Protein AF-A0A7C5SUM6-F1 (afdb_monomer)

pLDDT: mean 72.84, std 26.16, range [27.22, 98.12]

Solvent-accessible surface area (backbone atoms only — not comparable to full-atom values): 18229 Å² total; per-residue (Å²): 129,84,67,51,74,47,36,33,10,77,42,51,63,53,74,68,57,47,54,52,48,53,55,53,52,73,66,43,87,71,47,46,74,44,82,38,91,53,57,88,76,24,54,31,36,40,33,32,66,79,28,87,74,28,67,63,55,48,54,51,45,54,73,76,43,71,86,42,36,34,41,39,33,26,75,63,92,76,87,81,90,52,94,51,52,45,81,45,60,50,66,78,52,67,70,59,53,50,55,49,51,55,52,49,50,53,51,62,72,66,48,76,80,73,89,71,76,89,76,73,89,74,80,87,82,90,82,85,86,91,84,86,84,91,83,91,85,89,87,80,89,87,82,90,79,90,82,89,86,86,80,89,86,87,85,79,89,83,86,83,89,79,91,84,87,80,91,85,87,81,88,83,86,86,81,94,77,84,94,82,78,56,73,75,48,64,77,61,65,87,63,76,88,57,56,98,77,60,70,76,84,74,53,89,85,39,73,71,51,52,71,68,62,78,87,54,58,81,82,38,72,59,36,57,50,52,50,41,49,50,50,7,55,76,68,75,40,75,33,79,44,79,54,96,95,25,49,37,38,29,30,55,90,78,74,44,73,49,60,79,58,51,69,84,67,46,53,75,63,66,73,73,75,132

Secondary structure (DSSP, 8-state):
-PPEEEEEEEES--HHHHHHHHHHHHH-SSEEEEE-S-TTT-SEEEEETTSTTHHHHHHHHHHH-TTSEEEEEESS-----STTEEEEESS--HHHHHHHHHHHHHHHHHS---------------------------------------------------------------------S-HHHHTSSS-TT--TT-SPPP-TT-HHHHHH----GGGSHHHHHHHHHHHHHHHTSPEEEEETTEEEEEETTTTEEEES--HHHHHHHTT---

Structure (mmCIF, N/CA/C/O backbone):
data_AF-A0A7C5SUM6-F1
#
_entry.id   AF-A0A7C5SUM6-F1
#
loop_
_atom_site.group_PDB
_atom_site.id
_atom_site.type_symbol
_atom_site.label_atom_id
_atom_site.label_alt_id
_atom_site.label_comp_id
_atom_site.label_asym_id
_atom_site.label_entity_id
_atom_site.label_seq_id
_atom_site.pdbx_PDB_ins_code
_atom_site.Cartn_x
_atom_site.Cartn_y
_atom_site.Cartn_z
_atom_site.occupancy
_atom_site.B_iso_or_equiv
_atom_site.auth_seq_id
_atom_site.auth_comp_id
_atom_site.auth_asym_id
_atom_site.auth_atom_id
_atom_site.pdbx_PDB_model_num
ATOM 1 N N . MET A 1 1 ? -3.768 -22.207 -20.344 1.00 57.19 1 MET A N 1
ATOM 2 C CA . MET A 1 1 ? -2.896 -21.034 -20.553 1.00 57.19 1 MET A CA 1
ATOM 3 C C . MET A 1 1 ? -2.112 -20.848 -19.270 1.00 57.19 1 MET A C 1
ATOM 5 O O . MET A 1 1 ? -2.744 -20.827 -18.220 1.00 57.19 1 MET A O 1
ATOM 9 N N . SER A 1 2 ? -0.781 -20.851 -19.329 1.00 69.75 2 SER A N 1
ATOM 10 C CA . SER A 1 2 ? 0.062 -20.534 -18.170 1.00 69.75 2 SER A CA 1
ATOM 11 C C . SER A 1 2 ? -0.251 -19.108 -17.727 1.00 69.75 2 SER A C 1
ATOM 13 O O . SER A 1 2 ? -0.311 -18.217 -18.573 1.00 69.75 2 SER A O 1
ATOM 15 N N . LYS A 1 3 ? -0.515 -18.904 -16.435 1.00 80.62 3 LYS A N 1
ATOM 16 C CA . LYS A 1 3 ? -0.635 -17.550 -15.893 1.00 80.62 3 LYS A CA 1
ATOM 17 C C . LYS A 1 3 ? 0.742 -16.896 -15.938 1.00 80.62 3 LYS A C 1
ATOM 19 O O . LYS A 1 3 ? 1.741 -17.566 -15.686 1.00 80.62 3 LYS A O 1
ATOM 24 N N . GLU A 1 4 ? 0.787 -15.624 -16.309 1.00 87.00 4 GLU A N 1
ATOM 25 C CA . GLU A 1 4 ? 2.014 -14.838 -16.201 1.00 87.00 4 GLU A CA 1
ATOM 26 C C . GLU A 1 4 ? 2.319 -14.637 -14.714 1.00 87.00 4 GLU A C 1
ATOM 28 O O . GLU A 1 4 ? 1.418 -14.286 -13.953 1.00 87.00 4 GLU A O 1
ATOM 33 N N . HIS A 1 5 ? 3.561 -14.896 -14.311 1.00 93.06 5 HIS A N 1
ATOM 34 C CA . HIS A 1 5 ? 4.034 -14.717 -12.942 1.00 93.06 5 HIS A CA 1
ATOM 35 C C . HIS A 1 5 ? 4.993 -13.530 -12.890 1.00 93.06 5 HIS A C 1
ATOM 37 O O . HIS A 1 5 ? 5.906 -13.451 -13.718 1.00 93.06 5 HIS A O 1
ATOM 43 N N . ILE A 1 6 ? 4.802 -12.627 -11.930 1.00 95.62 6 ILE A N 1
ATOM 44 C CA . ILE A 1 6 ? 5.659 -11.457 -11.734 1.00 95.62 6 ILE A CA 1
ATOM 45 C C . ILE A 1 6 ? 5.981 -11.248 -10.253 1.00 95.62 6 ILE A C 1
ATOM 47 O O . ILE A 1 6 ? 5.086 -11.216 -9.406 1.00 95.62 6 ILE A O 1
ATOM 51 N N . THR A 1 7 ? 7.264 -11.055 -9.942 1.00 97.31 7 THR A N 1
ATOM 52 C CA . THR A 1 7 ? 7.705 -10.670 -8.594 1.00 97.31 7 THR A CA 1
ATOM 53 C C . THR A 1 7 ? 7.737 -9.150 -8.448 1.00 97.31 7 THR A C 1
ATOM 55 O O . THR A 1 7 ? 8.306 -8.435 -9.285 1.00 97.31 7 THR A O 1
ATOM 58 N N . VAL A 1 8 ? 7.130 -8.637 -7.377 1.00 97.88 8 VAL A N 1
ATOM 59 C CA . VAL A 1 8 ? 6.993 -7.200 -7.111 1.00 97.88 8 VAL A CA 1
ATOM 60 C C . VAL A 1 8 ? 7.553 -6.858 -5.736 1.00 97.88 8 VAL A C 1
ATOM 62 O O . VAL A 1 8 ? 7.154 -7.443 -4.735 1.00 97.88 8 VAL A O 1
ATOM 65 N N . ALA A 1 9 ? 8.433 -5.863 -5.672 1.00 97.81 9 ALA A N 1
ATOM 66 C CA . ALA A 1 9 ? 8.822 -5.228 -4.414 1.00 97.81 9 ALA A CA 1
ATOM 67 C C . ALA A 1 9 ? 8.164 -3.857 -4.301 1.00 97.81 9 ALA A C 1
ATOM 69 O O . ALA A 1 9 ? 8.080 -3.125 -5.289 1.00 97.81 9 ALA A O 1
ATOM 70 N N . ILE A 1 10 ? 7.725 -3.495 -3.096 1.00 97.06 10 ILE A N 1
ATOM 71 C CA . ILE A 1 10 ? 7.119 -2.189 -2.830 1.00 97.06 10 ILE A CA 1
ATOM 72 C C . ILE A 1 10 ? 8.055 -1.369 -1.949 1.00 97.06 10 ILE A C 1
ATOM 74 O O . ILE A 1 10 ? 8.462 -1.806 -0.875 1.00 97.06 10 ILE A O 1
ATOM 78 N N . LEU A 1 11 ? 8.404 -0.177 -2.417 1.00 96.62 11 LEU A N 1
ATOM 79 C CA . LEU A 1 11 ? 9.395 0.702 -1.813 1.00 96.62 11 LEU A CA 1
ATOM 80 C C . LEU A 1 11 ? 8.756 2.038 -1.436 1.00 96.62 11 LEU A C 1
ATOM 82 O O . LEU A 1 11 ? 7.973 2.607 -2.198 1.00 96.62 11 LEU A O 1
ATOM 86 N N . GLY A 1 12 ? 9.115 2.553 -0.260 1.00 94.12 12 GLY A N 1
ATOM 87 C CA . GLY A 1 12 ? 8.627 3.846 0.227 1.00 94.12 12 GLY A CA 1
ATOM 88 C C . GLY A 1 12 ? 7.174 3.845 0.707 1.00 94.12 12 GLY A C 1
ATOM 89 O O . GLY A 1 12 ? 6.647 4.898 1.029 1.00 94.12 12 GLY A O 1
ATOM 90 N N . VAL A 1 13 ? 6.502 2.706 0.804 1.00 91.94 13 VAL A N 1
ATOM 91 C CA . VAL A 1 13 ? 5.122 2.666 1.311 1.00 91.94 13 VAL A CA 1
ATOM 92 C C . VAL A 1 13 ? 5.093 2.332 2.799 1.00 91.94 13 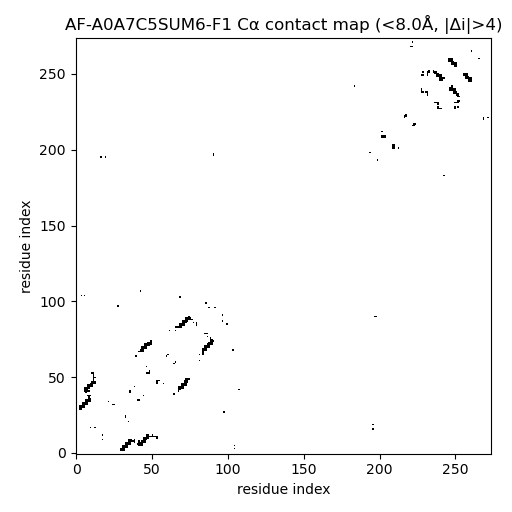VAL A C 1
ATOM 94 O O . VAL A 1 13 ? 5.936 1.584 3.293 1.00 91.94 13 VAL A O 1
ATOM 97 N N . ASP A 1 14 ? 4.108 2.862 3.518 1.00 88.19 14 ASP A N 1
ATOM 98 C CA . ASP A 1 14 ? 3.784 2.393 4.864 1.00 88.19 14 ASP A CA 1
ATOM 99 C C . ASP A 1 14 ? 3.041 1.038 4.827 1.00 88.19 14 ASP A C 1
ATOM 101 O O . ASP A 1 14 ? 2.530 0.620 3.786 1.00 88.19 14 ASP A O 1
ATOM 105 N N . GLU A 1 15 ? 2.941 0.357 5.972 1.00 84.88 15 GLU A N 1
ATOM 106 C CA . GLU A 1 15 ? 2.292 -0.962 6.098 1.00 84.88 15 GLU A CA 1
ATOM 107 C C . GLU A 1 15 ? 0.817 -0.981 5.671 1.00 84.88 15 GLU A C 1
ATOM 109 O O . GLU A 1 15 ? 0.323 -1.967 5.113 1.00 84.88 15 GLU A O 1
ATOM 114 N N . ARG A 1 16 ? 0.087 0.118 5.897 1.00 85.56 16 ARG A N 1
ATOM 115 C CA . ARG A 1 16 ? -1.318 0.225 5.489 1.00 85.56 16 ARG A CA 1
ATOM 116 C C . ARG A 1 16 ? -1.412 0.311 3.969 1.00 85.56 16 ARG A C 1
ATOM 118 O O . ARG A 1 16 ? -2.243 -0.375 3.375 1.00 85.56 16 ARG A O 1
ATOM 125 N N . SER A 1 17 ? -0.569 1.127 3.349 1.00 87.75 17 SER A N 1
ATOM 126 C CA . SER A 1 17 ? -0.468 1.252 1.895 1.00 87.75 17 SER A CA 1
ATOM 127 C C . SER A 1 17 ? -0.003 -0.062 1.258 1.00 87.75 17 SER A C 1
ATOM 129 O O . SER A 1 17 ? -0.617 -0.504 0.287 1.00 87.75 17 SER A O 1
ATOM 131 N N . LYS A 1 18 ? 0.996 -0.742 1.847 1.00 90.56 18 LYS A N 1
ATOM 132 C CA . LYS A 1 18 ? 1.442 -2.089 1.445 1.00 90.56 18 LYS A CA 1
ATOM 133 C C . LYS A 1 18 ? 0.263 -3.057 1.418 1.00 90.56 18 LYS A C 1
ATOM 135 O O . LYS A 1 18 ? -0.052 -3.562 0.347 1.00 90.56 18 LYS A O 1
ATOM 140 N N . SER A 1 19 ? -0.453 -3.200 2.539 1.00 87.44 19 SER A N 1
ATOM 141 C CA . SER A 1 19 ? -1.645 -4.061 2.672 1.00 87.44 19 SER A CA 1
ATOM 142 C C . SER A 1 19 ? -2.699 -3.790 1.592 1.00 87.44 19 SER A C 1
ATOM 144 O O . SER A 1 19 ? -3.303 -4.710 1.038 1.00 87.44 19 SER A O 1
ATOM 146 N N . ALA A 1 20 ? -2.930 -2.514 1.273 1.00 88.31 20 ALA A N 1
ATOM 147 C CA . ALA A 1 20 ? -3.888 -2.118 0.250 1.00 88.31 20 ALA A CA 1
ATOM 148 C C . ALA A 1 20 ? -3.436 -2.553 -1.160 1.00 88.31 20 ALA A C 1
ATOM 150 O O . ALA A 1 20 ? -4.253 -3.068 -1.929 1.00 88.31 20 ALA A O 1
ATOM 151 N N . TYR A 1 21 ? -2.138 -2.445 -1.470 1.00 93.19 21 TYR A N 1
ATOM 152 C CA . TYR A 1 21 ? -1.578 -2.983 -2.712 1.00 93.19 21 TYR A CA 1
ATOM 153 C C . TYR A 1 21 ? -1.636 -4.510 -2.772 1.00 93.19 21 TYR A C 1
ATOM 155 O O . TYR A 1 21 ? -1.948 -5.046 -3.833 1.00 93.19 21 TYR A O 1
ATOM 163 N N . GLU A 1 22 ? -1.419 -5.229 -1.667 1.00 91.12 22 GLU A N 1
ATOM 164 C CA . GLU A 1 22 ? -1.551 -6.697 -1.667 1.00 91.12 22 GLU A CA 1
ATOM 165 C C . GLU A 1 22 ? -2.980 -7.118 -2.021 1.00 91.12 22 GLU A C 1
ATOM 167 O O . GLU A 1 22 ? -3.193 -7.987 -2.867 1.00 91.12 22 GLU A O 1
ATOM 172 N N . LEU A 1 23 ? -3.984 -6.463 -1.426 1.00 88.25 23 LEU A N 1
ATOM 173 C CA . LEU A 1 23 ? -5.391 -6.686 -1.770 1.00 88.25 23 LEU A CA 1
ATOM 174 C C . LEU A 1 23 ? -5.673 -6.365 -3.240 1.00 88.25 23 LEU A C 1
ATOM 176 O O . LEU A 1 23 ? -6.398 -7.108 -3.906 1.00 88.25 23 LEU A O 1
ATOM 180 N N . PHE A 1 24 ? -5.091 -5.280 -3.753 1.00 91.06 24 PHE A N 1
ATOM 181 C CA . PHE A 1 24 ? -5.219 -4.893 -5.151 1.00 91.06 24 PHE A CA 1
ATOM 182 C C . PHE A 1 24 ? -4.646 -5.962 -6.091 1.00 91.06 24 PHE A C 1
ATOM 184 O O . PHE A 1 24 ? -5.365 -6.425 -6.979 1.00 91.06 24 PHE A O 1
ATOM 191 N N . PHE A 1 25 ? -3.402 -6.3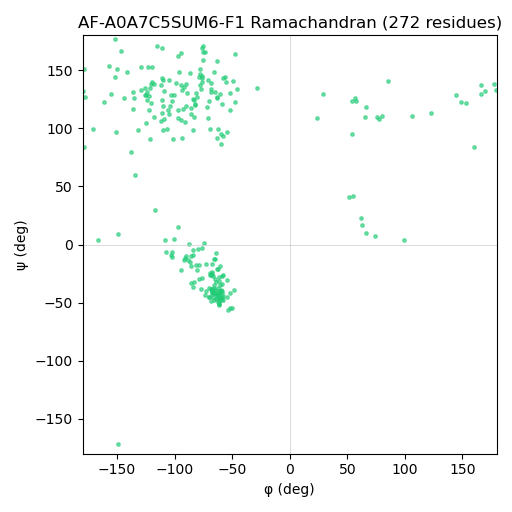99 -5.878 1.00 91.88 25 PHE A N 1
ATOM 192 C CA . PHE A 1 25 ? -2.751 -7.418 -6.706 1.00 91.88 25 PHE A CA 1
ATOM 193 C C . PHE A 1 25 ? -3.502 -8.751 -6.658 1.00 91.88 25 PHE A C 1
ATOM 195 O O . PHE A 1 25 ? -3.789 -9.327 -7.705 1.00 91.88 25 PHE A O 1
ATOM 202 N N . ASN A 1 26 ? -3.951 -9.174 -5.473 1.00 88.31 26 ASN A N 1
ATOM 203 C CA . ASN A 1 26 ? -4.775 -10.375 -5.301 1.00 88.31 26 ASN A CA 1
ATOM 204 C C . ASN A 1 26 ? -6.133 -10.297 -6.025 1.00 88.31 26 ASN A C 1
ATOM 206 O O . ASN A 1 26 ? -6.759 -11.323 -6.300 1.00 88.31 26 ASN A O 1
ATOM 210 N N . SER A 1 27 ? -6.616 -9.091 -6.341 1.00 88.94 27 SER A N 1
ATOM 211 C CA . SER A 1 27 ? -7.868 -8.901 -7.081 1.00 88.94 27 SER A CA 1
ATOM 212 C C . SER A 1 27 ? -7.728 -9.117 -8.596 1.00 88.94 27 SER A C 1
ATOM 214 O O . SER A 1 27 ? -8.740 -9.311 -9.281 1.00 88.94 27 SER A O 1
ATOM 216 N N . ILE A 1 28 ? -6.504 -9.093 -9.135 1.00 88.44 28 ILE A N 1
ATOM 217 C CA . ILE A 1 28 ? -6.221 -9.258 -10.565 1.00 88.44 28 ILE A CA 1
ATOM 218 C C . ILE A 1 28 ? -6.119 -10.756 -10.878 1.00 88.44 28 ILE A C 1
ATOM 220 O O . ILE A 1 28 ? -5.210 -11.447 -10.443 1.00 88.44 28 ILE A O 1
ATOM 224 N N . LYS A 1 29 ? -7.069 -11.295 -11.651 1.00 86.88 29 LYS A N 1
ATOM 225 C CA . LYS A 1 29 ? -7.204 -12.758 -11.827 1.00 86.88 29 LYS A CA 1
ATOM 226 C C . LYS A 1 29 ? -6.244 -13.400 -12.836 1.00 86.88 29 LYS A C 1
ATOM 228 O O . LYS A 1 29 ? -6.084 -14.624 -12.813 1.00 86.88 29 LYS A O 1
ATOM 233 N N . HIS A 1 30 ? -5.702 -12.618 -13.767 1.00 87.75 30 HIS A N 1
ATOM 234 C CA . HIS A 1 30 ? -4.997 -13.130 -14.949 1.00 87.75 30 HIS A CA 1
ATOM 235 C C . HIS A 1 30 ? -3.465 -13.052 -14.846 1.00 87.75 30 HIS A C 1
ATOM 237 O O . HIS A 1 30 ? -2.790 -13.687 -15.651 1.00 87.75 30 HIS A O 1
ATOM 243 N N . ILE A 1 31 ? -2.941 -12.345 -13.842 1.00 90.75 31 ILE A N 1
ATOM 244 C CA . ILE A 1 31 ? -1.514 -12.258 -13.520 1.00 90.75 31 ILE A CA 1
ATOM 245 C C . ILE A 1 31 ? -1.343 -12.761 -12.087 1.00 90.75 31 ILE A C 1
ATOM 247 O O . ILE A 1 31 ? -2.139 -12.426 -11.210 1.00 90.75 31 ILE A O 1
ATOM 251 N N . GLU A 1 32 ? -0.345 -13.603 -11.867 1.00 93.88 32 GLU A N 1
ATOM 252 C CA . GLU A 1 32 ? 0.058 -14.065 -10.547 1.00 93.88 32 GLU A CA 1
ATOM 253 C C . GLU A 1 32 ? 1.166 -13.150 -10.028 1.00 93.88 32 GLU A C 1
ATOM 255 O O . GLU A 1 32 ? 2.229 -13.037 -10.637 1.00 93.88 32 GLU A O 1
ATOM 260 N N . TYR A 1 33 ? 0.880 -12.451 -8.932 1.00 94.88 33 TYR A N 1
ATOM 261 C CA . TYR A 1 33 ? 1.816 -11.533 -8.298 1.00 94.88 33 TYR A CA 1
ATOM 262 C C . TYR A 1 33 ? 2.399 -12.181 -7.050 1.00 94.88 33 TYR A C 1
ATOM 264 O O . TYR A 1 33 ? 1.652 -12.613 -6.171 1.00 94.88 33 TYR A O 1
ATOM 272 N N . GLU A 1 34 ? 3.721 -12.173 -6.942 1.00 95.75 34 GLU A N 1
ATOM 273 C CA . GLU A 1 34 ? 4.436 -12.518 -5.718 1.00 95.75 34 GLU A CA 1
ATOM 274 C C . GLU A 1 34 ? 5.066 -11.251 -5.140 1.00 95.75 34 GLU A C 1
ATOM 276 O O . GLU A 1 34 ? 5.881 -10.594 -5.791 1.00 95.75 34 GLU A O 1
ATOM 281 N N . LEU A 1 35 ? 4.677 -10.887 -3.918 1.00 95.50 35 LEU A N 1
ATOM 282 C CA . LEU A 1 35 ? 5.304 -9.776 -3.211 1.00 95.50 35 LEU A CA 1
ATOM 283 C C . LEU A 1 35 ? 6.577 -10.253 -2.524 1.00 95.50 35 LEU A C 1
ATOM 285 O O . LEU A 1 35 ? 6.539 -11.174 -1.713 1.00 95.50 35 LEU A O 1
ATOM 289 N N . VAL A 1 36 ? 7.690 -9.595 -2.831 1.00 97.19 36 VAL A N 1
ATOM 290 C CA . VAL A 1 36 ? 9.000 -9.886 -2.244 1.00 97.19 36 VAL A CA 1
ATOM 291 C C . VAL A 1 36 ? 9.511 -8.671 -1.478 1.00 97.19 36 VAL A C 1
ATOM 293 O O . VAL A 1 36 ? 9.401 -7.535 -1.940 1.00 97.19 36 VAL A O 1
ATOM 296 N N . ASP A 1 37 ? 10.090 -8.902 -0.300 1.00 93.88 37 ASP A N 1
ATOM 297 C CA . ASP A 1 37 ? 10.639 -7.815 0.521 1.00 93.88 37 ASP A CA 1
ATOM 298 C C . ASP A 1 37 ? 11.991 -7.309 -0.018 1.00 93.88 37 ASP A C 1
ATOM 300 O O . ASP A 1 37 ? 12.339 -6.138 0.142 1.00 93.88 37 ASP A O 1
ATOM 304 N N . ASP A 1 38 ? 12.760 -8.176 -0.687 1.00 95.44 38 ASP A N 1
ATOM 305 C CA . ASP A 1 38 ? 14.040 -7.815 -1.296 1.00 95.44 38 ASP A CA 1
ATOM 306 C C . ASP A 1 38 ? 13.852 -7.368 -2.752 1.00 95.44 38 ASP A C 1
ATOM 308 O O . ASP A 1 38 ? 13.684 -8.183 -3.663 1.00 95.44 38 ASP A O 1
ATOM 312 N N . TYR A 1 39 ? 13.954 -6.059 -2.995 1.00 95.94 39 TYR A N 1
ATOM 313 C CA . TYR A 1 39 ? 13.821 -5.483 -4.338 1.00 95.94 39 TYR A CA 1
ATOM 314 C C . TYR A 1 39 ? 14.859 -6.002 -5.341 1.00 95.94 39 TYR A C 1
ATOM 316 O O . TYR A 1 39 ? 14.642 -5.921 -6.551 1.00 95.94 39 TYR A O 1
ATOM 324 N N . ARG A 1 40 ? 15.965 -6.595 -4.876 1.00 95.50 40 ARG A N 1
ATOM 325 C CA . ARG A 1 40 ? 16.964 -7.236 -5.743 1.00 95.50 40 ARG A CA 1
ATOM 326 C C . ARG A 1 40 ? 16.408 -8.479 -6.435 1.00 95.50 40 ARG A C 1
ATOM 328 O O . ARG A 1 40 ? 16.836 -8.786 -7.543 1.00 95.50 40 ARG A O 1
ATOM 335 N N . GLN A 1 41 ? 15.422 -9.142 -5.833 1.00 96.19 41 GLN A N 1
ATOM 336 C CA . GLN A 1 41 ? 14.760 -10.335 -6.374 1.00 96.19 41 GLN A CA 1
ATOM 337 C C . GLN A 1 41 ? 13.507 -9.997 -7.199 1.00 96.19 41 GLN A C 1
ATOM 339 O O . GLN A 1 41 ? 12.997 -10.838 -7.937 1.00 96.19 41 GLN A O 1
ATOM 344 N N . ALA A 1 42 ? 13.014 -8.760 -7.099 1.00 97.50 42 ALA A N 1
ATOM 345 C CA . ALA A 1 42 ? 11.832 -8.316 -7.822 1.00 97.50 42 ALA A CA 1
ATOM 346 C C . ALA A 1 42 ? 12.126 -8.047 -9.304 1.00 97.50 42 ALA A C 1
ATOM 348 O O . ALA A 1 42 ? 13.172 -7.491 -9.649 1.00 97.50 42 ALA A O 1
ATOM 349 N N . GLN A 1 43 ? 11.175 -8.374 -10.174 1.00 97.25 43 GLN A N 1
ATOM 350 C CA . GLN A 1 43 ? 11.182 -7.962 -11.581 1.00 97.25 43 GLN A CA 1
ATOM 351 C C . GLN A 1 43 ? 10.620 -6.544 -11.754 1.00 97.25 43 GLN A C 1
ATOM 353 O O . GLN A 1 43 ? 11.056 -5.805 -12.639 1.00 97.25 43 GLN A O 1
ATOM 358 N N . LEU A 1 44 ? 9.671 -6.168 -10.892 1.00 98.00 44 LEU A N 1
ATOM 359 C CA . LEU A 1 44 ? 9.048 -4.850 -10.842 1.00 98.00 44 LEU A CA 1
ATOM 360 C C . LEU A 1 44 ? 9.193 -4.237 -9.444 1.00 98.00 44 LEU A C 1
ATOM 362 O O . LEU A 1 44 ? 8.843 -4.851 -8.440 1.00 98.00 44 LEU A O 1
ATOM 366 N N . CYS A 1 45 ? 9.637 -2.988 -9.378 1.00 98.12 45 CYS A N 1
ATOM 367 C CA . CYS A 1 45 ? 9.626 -2.193 -8.155 1.00 98.12 45 CYS A CA 1
ATOM 368 C C . CYS A 1 45 ? 8.509 -1.145 -8.219 1.00 98.12 45 CYS A C 1
ATOM 370 O O . CYS A 1 45 ? 8.550 -0.242 -9.056 1.00 98.12 45 CYS A O 1
ATOM 372 N N . LEU A 1 46 ? 7.520 -1.246 -7.330 1.00 97.88 46 LEU A N 1
ATOM 373 C CA . LEU A 1 46 ? 6.515 -0.205 -7.113 1.00 97.88 46 LEU A CA 1
ATOM 374 C C . LEU A 1 46 ? 7.071 0.806 -6.105 1.00 97.88 46 LEU A C 1
ATOM 376 O O . LEU A 1 46 ? 7.351 0.449 -4.963 1.00 97.88 46 LEU A O 1
ATOM 380 N N . LEU A 1 47 ? 7.245 2.056 -6.522 1.00 97.25 47 LEU A N 1
ATOM 381 C CA . LEU A 1 47 ? 8.014 3.051 -5.779 1.00 97.25 47 LEU A CA 1
ATOM 382 C C . LEU A 1 47 ? 7.170 4.281 -5.445 1.00 97.25 47 LEU A C 1
ATOM 384 O O . LEU A 1 47 ? 6.789 5.026 -6.348 1.00 97.25 47 LEU A O 1
ATOM 388 N N . ASP A 1 48 ? 6.939 4.541 -4.158 1.00 96.75 48 ASP A N 1
ATOM 389 C CA . ASP A 1 48 ? 6.249 5.752 -3.708 1.00 96.75 48 ASP A CA 1
ATOM 390 C C . ASP A 1 48 ? 7.193 6.948 -3.573 1.00 96.75 48 ASP A C 1
ATOM 392 O O . ASP A 1 48 ? 7.878 7.118 -2.564 1.00 96.75 48 ASP A O 1
ATOM 396 N N . ARG A 1 49 ? 7.198 7.810 -4.592 1.00 95.62 49 ARG A N 1
ATOM 397 C CA . ARG A 1 49 ? 8.061 8.996 -4.670 1.00 95.62 49 ARG A CA 1
ATOM 398 C C . ARG A 1 49 ? 7.726 10.075 -3.647 1.00 95.62 49 ARG A C 1
ATOM 400 O O . ARG A 1 49 ? 8.564 10.942 -3.417 1.00 95.62 49 ARG A O 1
ATOM 407 N N . ASP A 1 50 ? 6.543 10.034 -3.041 1.00 93.25 50 ASP A N 1
ATOM 408 C CA . ASP A 1 50 ? 6.149 11.012 -2.022 1.00 93.25 50 ASP A CA 1
ATOM 409 C C . ASP A 1 50 ? 6.670 10.628 -0.626 1.00 93.25 50 ASP A C 1
ATOM 411 O O . ASP A 1 50 ? 6.509 11.378 0.338 1.00 93.25 50 ASP A O 1
ATOM 415 N N . SER A 1 51 ? 7.292 9.454 -0.502 1.00 92.31 51 SER A N 1
ATOM 416 C CA . SER A 1 51 ? 7.772 8.930 0.767 1.00 92.31 51 SER A CA 1
ATOM 417 C C . SER A 1 51 ? 9.078 9.553 1.242 1.00 92.31 51 SER A C 1
ATOM 419 O O . SER A 1 51 ? 9.963 9.938 0.472 1.00 92.31 51 SER A O 1
ATOM 421 N N . TYR A 1 52 ? 9.241 9.597 2.562 1.00 83.81 52 TYR A N 1
ATOM 422 C CA . TYR A 1 52 ? 10.449 10.104 3.191 1.00 83.81 52 TYR A CA 1
ATOM 423 C C . TYR A 1 52 ? 11.658 9.210 2.862 1.00 83.81 52 TYR A C 1
ATOM 425 O O . TYR A 1 52 ? 11.608 7.996 3.034 1.00 83.81 52 TYR A O 1
ATOM 433 N N . LYS A 1 53 ? 12.771 9.823 2.429 1.00 87.00 53 LYS A N 1
ATOM 434 C CA . LYS A 1 53 ? 14.042 9.168 2.028 1.00 87.00 53 LYS A CA 1
ATOM 435 C C . LYS A 1 53 ? 13.991 8.284 0.775 1.00 87.00 53 LYS A C 1
ATOM 437 O O . LYS A 1 53 ? 14.986 7.627 0.465 1.00 87.00 53 LYS A O 1
ATOM 442 N N . ILE A 1 54 ? 12.906 8.308 0.004 1.00 93.94 54 ILE A N 1
ATOM 443 C CA . ILE A 1 54 ? 12.808 7.4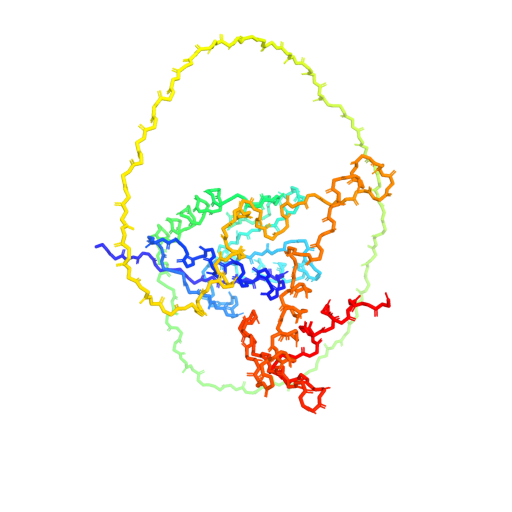60 -1.187 1.00 93.94 54 ILE A CA 1
ATOM 444 C C . ILE A 1 54 ? 13.784 7.851 -2.303 1.00 93.94 54 ILE A C 1
ATOM 446 O O . ILE A 1 54 ? 14.202 6.992 -3.072 1.00 93.94 54 ILE A O 1
ATOM 450 N N . SER A 1 55 ? 14.216 9.116 -2.365 1.00 92.62 55 SER A N 1
ATOM 451 C CA . SER A 1 55 ? 15.148 9.597 -3.394 1.00 92.62 55 SER A CA 1
ATOM 452 C C . SER A 1 55 ? 16.466 8.819 -3.407 1.00 92.62 55 SER A C 1
ATOM 454 O O . SER A 1 55 ? 16.903 8.382 -4.465 1.00 92.62 55 SER A O 1
ATOM 456 N N . GLN A 1 56 ? 17.053 8.554 -2.235 1.00 93.06 56 GLN A N 1
ATOM 457 C CA . GLN A 1 56 ? 18.309 7.801 -2.139 1.00 93.06 56 GLN A CA 1
ATOM 458 C C . GLN A 1 56 ? 18.126 6.330 -2.549 1.00 93.06 56 GLN A C 1
ATOM 460 O O . GLN A 1 56 ? 18.977 5.752 -3.228 1.00 93.06 56 GLN A O 1
ATOM 465 N N . GLN A 1 57 ? 17.005 5.717 -2.151 1.00 93.94 57 GLN A N 1
ATOM 466 C CA . GLN A 1 57 ? 16.676 4.346 -2.546 1.00 93.94 57 GLN A CA 1
ATOM 467 C C . GLN A 1 57 ? 16.443 4.246 -4.054 1.00 93.94 57 GLN A C 1
ATOM 469 O O . GLN A 1 57 ? 16.907 3.297 -4.677 1.00 93.94 57 GLN A O 1
ATOM 474 N N . TYR A 1 58 ? 15.786 5.243 -4.645 1.00 95.81 58 TYR A N 1
ATOM 475 C CA . TYR A 1 58 ? 15.586 5.331 -6.085 1.00 95.81 58 TYR A CA 1
ATOM 476 C C . TYR A 1 58 ? 16.903 5.449 -6.852 1.00 95.81 58 TYR A C 1
ATOM 478 O O . TYR A 1 58 ? 17.127 4.693 -7.792 1.00 95.81 58 TYR A O 1
ATOM 486 N N . GLU A 1 59 ? 17.785 6.363 -6.449 1.00 95.44 59 GLU A N 1
ATOM 487 C CA . GLU A 1 59 ? 19.093 6.537 -7.092 1.00 95.44 59 GLU A CA 1
ATOM 488 C C . GLU A 1 59 ? 19.914 5.246 -7.035 1.00 95.44 59 GLU A C 1
ATOM 490 O O . GLU A 1 59 ? 20.506 4.838 -8.034 1.00 95.44 59 GLU A O 1
ATOM 495 N N . THR A 1 60 ? 19.881 4.560 -5.889 1.00 95.38 60 THR A N 1
ATOM 496 C CA . THR A 1 60 ? 20.524 3.252 -5.705 1.00 95.38 60 THR A CA 1
ATOM 497 C C . THR A 1 60 ? 19.907 2.195 -6.619 1.00 95.38 60 THR A C 1
ATOM 499 O O . THR A 1 60 ? 20.636 1.437 -7.255 1.00 95.38 60 THR A O 1
ATOM 502 N N . LEU A 1 61 ? 18.574 2.147 -6.706 1.00 96.06 61 LEU A N 1
ATOM 503 C CA . LEU A 1 61 ? 17.840 1.201 -7.542 1.00 96.06 61 LEU A CA 1
ATOM 504 C C . LEU A 1 61 ? 18.191 1.381 -9.022 1.00 96.06 61 LEU A C 1
ATOM 506 O O . LEU A 1 61 ? 18.569 0.414 -9.673 1.00 96.06 61 LEU A O 1
ATOM 510 N N . VAL A 1 62 ? 18.125 2.611 -9.534 1.00 96.31 62 VAL A N 1
ATOM 511 C CA . VAL A 1 62 ? 18.410 2.906 -10.947 1.00 96.31 62 VAL A CA 1
ATOM 512 C C . VAL A 1 62 ? 19.878 2.683 -11.293 1.00 96.31 62 VAL A C 1
ATOM 514 O O . VAL A 1 62 ? 20.175 2.181 -12.374 1.00 96.31 62 VAL A O 1
ATOM 517 N N . SER A 1 63 ? 20.796 3.036 -10.391 1.00 96.19 63 SER A N 1
ATOM 518 C CA . SER A 1 63 ? 22.234 2.899 -10.652 1.00 96.19 63 SER A CA 1
ATOM 519 C C . SER A 1 63 ? 22.694 1.443 -10.621 1.00 96.19 63 SER A C 1
ATOM 521 O O . SER A 1 63 ? 23.516 1.046 -11.442 1.00 96.19 63 SER A O 1
ATOM 523 N N . ASN A 1 64 ? 22.171 0.645 -9.685 1.00 96.88 64 ASN A N 1
ATOM 524 C CA . ASN A 1 64 ? 22.641 -0.725 -9.465 1.00 96.88 64 ASN A CA 1
ATOM 525 C C . ASN A 1 64 ? 21.830 -1.784 -10.219 1.00 96.88 64 ASN A C 1
ATOM 527 O O . ASN A 1 64 ? 22.342 -2.881 -10.423 1.00 96.88 64 ASN A O 1
ATOM 531 N N . PHE A 1 65 ? 20.586 -1.481 -10.600 1.00 96.56 65 PHE A N 1
ATOM 532 C CA . PHE A 1 65 ? 19.666 -2.434 -11.228 1.00 96.56 65 PHE A CA 1
ATOM 533 C C . PHE A 1 65 ? 18.948 -1.820 -12.444 1.00 96.56 65 PHE A C 1
ATOM 535 O O . PHE A 1 65 ? 17.715 -1.722 -12.455 1.00 96.56 65 PHE A O 1
ATOM 542 N N . PRO A 1 66 ? 19.692 -1.378 -13.477 1.00 96.12 66 PRO A N 1
ATOM 543 C CA . PRO A 1 66 ? 19.123 -0.722 -14.656 1.00 96.12 66 PRO A CA 1
ATOM 544 C C . PRO A 1 66 ? 18.222 -1.638 -15.504 1.00 96.12 66 PRO A C 1
ATOM 546 O O . PRO A 1 66 ? 17.521 -1.169 -16.399 1.00 96.12 66 PRO A O 1
ATOM 549 N N . GLU A 1 67 ? 18.245 -2.946 -15.264 1.00 95.12 67 GLU A N 1
ATOM 550 C CA . GLU A 1 67 ? 17.383 -3.930 -15.911 1.00 95.12 67 GLU A CA 1
ATOM 551 C C . GLU A 1 67 ? 15.983 -4.022 -15.285 1.00 95.12 67 GLU A C 1
ATOM 553 O O . GLU A 1 67 ? 15.067 -4.561 -15.910 1.00 95.12 67 GLU A O 1
ATOM 558 N N . LYS A 1 68 ? 15.774 -3.518 -14.066 1.00 96.31 68 LYS A N 1
ATOM 559 C CA . LYS A 1 68 ? 14.483 -3.661 -13.382 1.00 96.31 68 LYS A CA 1
ATOM 560 C C . LYS A 1 68 ? 13.433 -2.717 -13.947 1.00 96.31 68 LYS A C 1
ATOM 562 O O . LYS A 1 68 ? 13.710 -1.576 -14.306 1.00 96.31 68 LYS A O 1
ATOM 567 N N . TYR A 1 69 ? 12.189 -3.186 -13.969 1.00 98.00 69 TYR A N 1
ATOM 568 C CA . TYR A 1 69 ? 11.056 -2.311 -14.229 1.00 98.00 69 TYR A CA 1
ATOM 569 C C . TYR A 1 69 ? 10.716 -1.520 -12.972 1.00 98.00 69 TYR A C 1
ATOM 571 O O . TYR A 1 69 ? 10.674 -2.070 -11.871 1.00 98.00 69 TYR A O 1
ATOM 579 N N . ILE A 1 70 ? 10.440 -0.230 -13.134 1.00 98.12 70 ILE A N 1
ATOM 580 C CA . ILE A 1 70 ? 10.068 0.657 -12.029 1.00 98.12 70 ILE A CA 1
ATOM 581 C C . ILE A 1 70 ? 8.701 1.255 -12.341 1.00 98.12 70 ILE A C 1
ATOM 583 O O . ILE A 1 70 ? 8.501 1.825 -13.410 1.00 98.12 70 ILE A O 1
ATOM 587 N N . LEU A 1 71 ? 7.754 1.143 -11.414 1.00 97.81 71 LEU A N 1
ATOM 588 C CA . LEU A 1 71 ? 6.489 1.870 -11.461 1.00 97.81 71 LEU A CA 1
ATOM 589 C C . LEU A 1 71 ? 6.499 2.926 -10.357 1.00 97.81 71 LEU A C 1
ATOM 591 O O . LEU A 1 71 ? 6.244 2.633 -9.191 1.00 97.81 71 LEU A O 1
ATOM 595 N N . SER A 1 72 ? 6.816 4.158 -10.738 1.00 97.50 72 SER A N 1
ATOM 596 C CA . SER A 1 72 ? 6.828 5.308 -9.841 1.00 97.50 72 SER A CA 1
ATOM 597 C C . SER A 1 72 ? 5.415 5.842 -9.638 1.00 97.50 72 SER A C 1
ATOM 599 O O . SER A 1 72 ? 4.726 6.180 -10.604 1.00 97.50 72 SER A O 1
ATOM 601 N N . ILE A 1 73 ? 5.007 5.978 -8.380 1.00 96.88 73 ILE A N 1
ATOM 602 C CA . ILE A 1 73 ? 3.756 6.628 -7.983 1.00 96.88 73 ILE A CA 1
ATOM 603 C C . ILE A 1 73 ? 4.056 7.934 -7.247 1.00 96.88 73 ILE A C 1
ATOM 605 O O . ILE A 1 73 ? 4.968 7.987 -6.426 1.00 96.88 73 ILE A O 1
ATOM 609 N N . SER A 1 74 ? 3.318 9.001 -7.553 1.00 96.25 74 SER A N 1
ATOM 610 C CA . SER A 1 74 ? 3.470 10.300 -6.877 1.00 96.25 74 SER A CA 1
ATOM 611 C C . SER A 1 74 ? 2.206 11.143 -6.997 1.00 96.25 74 SER A C 1
ATOM 613 O O . SER A 1 74 ? 1.470 11.015 -7.976 1.00 96.25 74 SER A O 1
ATOM 615 N N . ILE A 1 75 ? 1.975 12.051 -6.052 1.00 93.00 75 ILE A N 1
ATOM 616 C CA . ILE A 1 75 ? 0.967 13.118 -6.172 1.00 93.00 75 ILE A CA 1
ATOM 617 C C . ILE A 1 75 ? 1.378 14.116 -7.266 1.00 93.00 75 ILE A C 1
ATOM 619 O O . ILE A 1 75 ? 0.548 14.567 -8.062 1.00 93.00 75 ILE A O 1
ATOM 623 N N . VAL A 1 76 ? 2.669 14.451 -7.325 1.00 92.44 76 VAL A N 1
ATOM 624 C CA . VAL A 1 76 ? 3.214 15.457 -8.245 1.00 92.44 76 VAL A CA 1
ATOM 625 C C . VAL A 1 76 ? 3.665 14.782 -9.543 1.00 92.44 76 VAL A C 1
ATOM 627 O O . VAL A 1 76 ? 4.322 13.741 -9.475 1.00 92.44 76 VAL A O 1
ATOM 630 N N . PRO A 1 77 ? 3.352 15.346 -10.727 1.00 92.69 77 PRO A N 1
ATOM 631 C CA . PRO A 1 77 ? 3.884 14.864 -11.998 1.00 92.69 77 PRO A CA 1
ATOM 632 C C . PRO A 1 77 ? 5.410 14.754 -11.970 1.00 92.69 77 PRO A C 1
ATOM 634 O O . PRO A 1 77 ? 6.092 15.705 -11.592 1.00 92.69 77 PRO A O 1
ATOM 637 N N . GLN A 1 78 ? 5.934 13.603 -12.389 1.00 90.38 78 GLN A N 1
ATOM 638 C CA . GLN A 1 78 ? 7.370 13.330 -12.403 1.00 90.38 78 GLN A CA 1
ATOM 639 C C . GLN A 1 78 ? 7.894 13.241 -13.834 1.00 90.38 78 GLN A C 1
ATOM 641 O O . GLN A 1 78 ? 7.237 12.697 -14.725 1.00 90.38 78 GLN A O 1
ATOM 646 N N . THR A 1 79 ? 9.106 13.744 -14.046 1.00 91.25 79 THR A N 1
ATOM 647 C CA . THR A 1 79 ? 9.883 13.457 -15.252 1.00 91.25 79 THR A CA 1
ATOM 648 C C . THR A 1 79 ? 10.617 12.140 -15.063 1.00 91.25 79 THR A C 1
ATOM 650 O O . THR A 1 79 ? 11.357 11.986 -14.093 1.00 91.25 79 THR A O 1
ATOM 653 N N . LEU A 1 80 ? 10.427 11.205 -15.990 1.00 92.88 80 LEU A N 1
ATOM 654 C CA . LEU A 1 80 ? 11.097 9.910 -15.940 1.00 92.88 80 LEU A CA 1
ATOM 655 C C . LEU A 1 80 ? 12.513 10.040 -16.489 1.00 92.88 80 LEU A C 1
ATOM 657 O O . LEU A 1 80 ? 12.713 10.612 -17.562 1.00 92.88 80 LEU A O 1
ATOM 661 N N . SER A 1 81 ? 13.483 9.521 -15.742 1.00 88.69 81 SER A N 1
ATOM 662 C CA . SER A 1 81 ? 14.902 9.558 -16.113 1.00 88.69 81 SER A CA 1
ATOM 663 C C . SER A 1 81 ? 15.433 8.195 -16.551 1.00 88.69 81 SER A C 1
ATOM 665 O O . SER A 1 81 ? 16.587 8.098 -16.957 1.00 88.69 81 SER A O 1
ATOM 667 N N . HIS A 1 82 ? 14.623 7.143 -16.422 1.00 93.25 82 HIS A N 1
ATOM 668 C CA . HIS A 1 82 ? 15.028 5.766 -16.655 1.00 93.25 82 HIS A CA 1
ATOM 669 C C . HIS A 1 82 ? 14.111 5.075 -17.679 1.00 93.25 82 HIS A C 1
ATOM 671 O O . HIS A 1 82 ? 12.888 5.167 -17.599 1.00 93.25 82 HIS A O 1
ATOM 677 N N . ASP A 1 83 ? 14.697 4.355 -18.639 1.00 94.75 83 ASP A N 1
ATOM 678 C CA . ASP A 1 83 ? 13.977 3.800 -19.800 1.00 94.75 83 ASP A CA 1
ATOM 679 C C . ASP A 1 83 ? 12.924 2.740 -19.436 1.00 94.75 83 ASP A C 1
ATOM 681 O O . ASP A 1 83 ? 11.917 2.573 -20.137 1.00 94.75 83 ASP A O 1
ATOM 685 N N . ARG A 1 84 ? 13.144 2.010 -18.337 1.00 96.81 84 ARG A N 1
ATOM 686 C CA . ARG A 1 84 ? 12.222 0.983 -17.817 1.00 96.81 84 ARG A CA 1
ATOM 687 C C . ARG A 1 84 ? 11.315 1.511 -16.709 1.00 96.81 84 ARG A C 1
ATOM 689 O O . ARG A 1 84 ? 10.664 0.734 -16.009 1.00 96.81 84 ARG A O 1
ATOM 696 N N . GLU A 1 85 ? 11.243 2.830 -16.566 1.00 97.19 85 GLU A N 1
ATOM 697 C CA . GLU A 1 85 ? 10.355 3.486 -15.623 1.00 97.19 85 GLU A CA 1
ATOM 698 C C . GLU A 1 85 ? 8.996 3.801 -16.261 1.00 97.19 85 GLU A C 1
ATOM 700 O O . GLU A 1 85 ? 8.883 4.250 -17.404 1.00 97.19 85 GLU A O 1
ATOM 705 N N . LEU A 1 86 ? 7.935 3.562 -15.500 1.00 97.25 86 LEU A N 1
ATOM 706 C CA . LEU A 1 86 ? 6.582 4.013 -15.775 1.00 97.25 86 LEU A CA 1
ATOM 707 C C . LEU A 1 86 ? 6.120 4.902 -14.625 1.00 97.25 86 LEU A C 1
ATOM 709 O O . LEU A 1 86 ? 6.552 4.744 -13.486 1.00 97.25 86 LEU A O 1
ATOM 713 N N . TYR A 1 87 ? 5.206 5.816 -14.931 1.00 97.19 87 TYR A N 1
ATOM 714 C CA . TYR A 1 87 ? 4.660 6.752 -13.961 1.00 97.19 87 TYR A CA 1
ATOM 715 C C . TYR A 1 87 ? 3.153 6.588 -13.821 1.00 97.19 87 TYR A C 1
ATOM 717 O O . TYR A 1 87 ? 2.441 6.438 -14.819 1.00 97.19 87 TYR A O 1
ATOM 725 N N . LEU A 1 88 ? 2.674 6.677 -12.585 1.00 96.38 88 LEU A N 1
ATOM 726 C CA . LEU A 1 88 ? 1.260 6.722 -12.259 1.00 96.38 88 LEU A CA 1
ATOM 727 C C . LEU A 1 88 ? 0.994 7.799 -11.205 1.00 96.38 88 LEU A C 1
ATOM 729 O O . LEU A 1 88 ? 1.463 7.728 -10.071 1.00 96.38 88 LEU A O 1
ATOM 733 N N . GLN A 1 89 ? 0.211 8.803 -11.587 1.00 96.38 89 GLN A N 1
ATOM 734 C CA . GLN A 1 89 ? -0.155 9.886 -10.686 1.00 96.38 89 GLN A CA 1
ATOM 735 C C . GLN A 1 89 ? -1.231 9.439 -9.686 1.00 96.38 89 GLN A C 1
ATOM 737 O O . GLN A 1 89 ? -2.184 8.755 -10.063 1.00 96.38 89 GLN A O 1
ATOM 742 N N . LYS A 1 90 ? -1.103 9.863 -8.425 1.00 94.19 90 LYS A N 1
ATOM 743 C CA . LYS A 1 90 ? -2.144 9.720 -7.396 1.00 94.19 90 LYS A CA 1
ATOM 744 C C . LYS A 1 90 ? -3.230 10.803 -7.572 1.00 94.19 90 LYS A C 1
ATOM 746 O O . LYS A 1 90 ? -2.884 11.938 -7.900 1.00 94.19 90 LYS A O 1
ATOM 751 N N . PRO A 1 91 ? -4.520 10.513 -7.316 1.00 94.12 91 PRO A N 1
ATOM 752 C CA . PRO A 1 91 ? -5.079 9.250 -6.824 1.00 94.12 91 PRO A CA 1
ATOM 753 C C . PRO A 1 91 ? -5.044 8.121 -7.865 1.00 94.12 91 PRO A C 1
ATOM 755 O O . PRO A 1 91 ? -5.264 8.339 -9.058 1.00 94.12 91 PRO A O 1
ATOM 758 N N . ILE A 1 92 ? -4.751 6.903 -7.401 1.00 88.81 92 ILE A N 1
ATOM 759 C CA . ILE A 1 92 ? -4.540 5.741 -8.269 1.00 88.81 92 ILE A CA 1
ATOM 760 C C . ILE A 1 92 ? -5.882 5.111 -8.636 1.00 88.81 92 ILE A C 1
ATOM 762 O O . ILE A 1 92 ? -6.509 4.431 -7.830 1.00 88.81 92 ILE A O 1
ATOM 766 N N . LYS A 1 93 ? -6.277 5.258 -9.901 1.00 90.50 93 LYS A N 1
ATOM 767 C CA . LYS A 1 93 ? -7.440 4.551 -10.445 1.00 90.50 93 LYS A CA 1
ATOM 768 C C . LYS A 1 93 ? -7.100 3.092 -10.737 1.00 90.50 93 LYS A C 1
ATOM 770 O O . LYS A 1 93 ? -6.106 2.813 -11.415 1.00 90.50 93 LYS A O 1
ATOM 775 N N . ARG A 1 94 ? -7.980 2.179 -10.314 1.00 89.94 94 ARG A N 1
ATOM 776 C CA . ARG A 1 94 ? -7.830 0.726 -10.498 1.00 89.94 94 ARG A CA 1
ATOM 777 C C . ARG A 1 94 ? -7.502 0.331 -11.935 1.00 89.94 94 ARG A C 1
ATOM 779 O O . ARG A 1 94 ? -6.495 -0.332 -12.165 1.00 89.94 94 ARG A O 1
ATOM 786 N N . ASP A 1 95 ? -8.321 0.766 -12.887 1.00 93.50 95 ASP A N 1
ATOM 787 C CA . ASP A 1 95 ? -8.189 0.348 -14.287 1.00 93.50 95 ASP A CA 1
ATOM 788 C C . ASP A 1 95 ? -6.881 0.850 -14.911 1.00 93.50 95 ASP A C 1
ATOM 790 O O . ASP A 1 95 ? -6.243 0.156 -15.703 1.00 93.50 95 ASP A O 1
ATOM 794 N N . VAL A 1 96 ? -6.435 2.043 -14.504 1.00 94.88 96 VAL A N 1
ATOM 795 C CA . VAL A 1 96 ? -5.177 2.630 -14.977 1.00 94.88 96 VAL A CA 1
ATOM 796 C C . VAL A 1 96 ? -3.992 1.826 -14.447 1.00 94.88 96 VAL A C 1
ATOM 798 O O . VAL A 1 96 ? -3.139 1.419 -15.236 1.00 94.88 96 VAL A O 1
ATOM 801 N N . MET A 1 97 ? -3.968 1.532 -13.143 1.00 94.25 97 MET A N 1
ATOM 802 C CA . MET A 1 97 ? -2.937 0.692 -12.524 1.00 94.25 97 MET A CA 1
ATOM 803 C C . MET A 1 97 ? -2.881 -0.692 -13.177 1.00 94.25 97 MET A C 1
ATOM 805 O O . MET A 1 97 ? -1.810 -1.142 -13.577 1.00 94.25 97 MET A O 1
ATOM 809 N N . GLN A 1 98 ? -4.034 -1.338 -13.362 1.00 94.25 98 GLN A N 1
ATOM 810 C CA . GLN A 1 98 ? -4.109 -2.647 -14.006 1.00 94.25 98 GLN A CA 1
ATOM 811 C C . GLN A 1 98 ? -3.543 -2.605 -15.434 1.00 94.25 98 GLN A C 1
ATOM 813 O O . GLN A 1 98 ? -2.686 -3.416 -15.777 1.00 94.25 98 GLN A O 1
ATOM 818 N N . SER A 1 99 ? -3.942 -1.620 -16.244 1.00 94.75 99 SER A N 1
ATOM 819 C CA . SER A 1 99 ? -3.449 -1.480 -17.621 1.00 94.75 99 SER A CA 1
ATOM 820 C C . SER A 1 99 ? -1.928 -1.277 -17.701 1.00 94.75 99 SER A C 1
ATOM 822 O O . SER A 1 99 ? -1.274 -1.775 -18.625 1.00 94.75 99 SER A O 1
ATOM 824 N N . LEU A 1 100 ? -1.346 -0.572 -16.722 1.00 96.00 100 LEU A N 1
ATOM 825 C CA . LEU A 1 100 ? 0.097 -0.371 -16.618 1.00 96.00 100 LEU A CA 1
ATOM 826 C C . LEU A 1 100 ? 0.807 -1.665 -16.233 1.00 96.00 100 LEU A C 1
ATOM 828 O O . LEU A 1 100 ? 1.799 -2.007 -16.871 1.00 96.00 100 LEU A O 1
ATOM 832 N N . LEU A 1 101 ? 0.290 -2.408 -15.256 1.00 94.81 101 LEU A N 1
ATOM 833 C CA . LEU A 1 101 ? 0.866 -3.690 -14.849 1.00 94.81 101 LEU A CA 1
ATOM 834 C C . LEU A 1 101 ? 0.830 -4.711 -15.986 1.00 94.81 101 LEU A C 1
ATOM 836 O O . LEU A 1 101 ? 1.842 -5.350 -16.255 1.00 94.81 101 LEU A O 1
ATOM 840 N N . GLU A 1 102 ? -0.279 -4.807 -16.719 1.00 94.31 102 GLU A N 1
ATOM 841 C CA . GLU A 1 102 ? -0.378 -5.647 -17.919 1.00 94.31 102 GLU A CA 1
ATOM 842 C C . GLU A 1 102 ? 0.650 -5.236 -18.986 1.00 94.31 102 GLU A C 1
ATOM 844 O O . GLU A 1 102 ? 1.252 -6.077 -19.655 1.00 94.31 102 GLU A O 1
ATOM 849 N N . LYS A 1 103 ? 0.889 -3.928 -19.152 1.00 95.38 103 LYS A N 1
ATOM 850 C CA . LYS A 1 103 ? 1.925 -3.415 -20.058 1.00 95.38 103 LYS A CA 1
ATOM 851 C C . LYS A 1 103 ? 3.326 -3.813 -19.594 1.00 95.38 103 LYS A C 1
ATOM 853 O O . LYS A 1 103 ? 4.137 -4.175 -20.444 1.00 95.38 103 LYS A O 1
ATOM 858 N N . VAL A 1 104 ? 3.612 -3.752 -18.293 1.00 95.62 104 VAL A N 1
ATOM 859 C CA . VAL A 1 104 ? 4.892 -4.202 -17.723 1.00 95.62 104 VAL A CA 1
ATOM 860 C C . VAL A 1 104 ? 5.079 -5.703 -17.929 1.00 95.62 104 VAL A C 1
ATOM 862 O O . VAL A 1 104 ? 6.120 -6.104 -18.438 1.00 95.62 104 VAL A O 1
ATOM 865 N N . CYS A 1 105 ? 4.066 -6.520 -17.636 1.00 94.25 105 CYS A N 1
ATOM 866 C CA . CYS A 1 105 ? 4.146 -7.975 -17.794 1.00 94.25 105 CYS A CA 1
ATOM 867 C C . CYS A 1 105 ? 4.443 -8.366 -19.246 1.00 94.25 105 CYS A C 1
ATOM 869 O O . CYS A 1 105 ? 5.376 -9.124 -19.501 1.00 94.25 105 CYS A O 1
ATOM 871 N N . ARG A 1 106 ? 3.759 -7.742 -20.218 1.00 93.81 106 ARG A N 1
ATOM 872 C CA . ARG A 1 106 ? 4.056 -7.946 -21.646 1.00 93.81 106 ARG A CA 1
ATOM 873 C C . ARG A 1 106 ? 5.489 -7.572 -22.012 1.00 93.81 106 ARG A C 1
ATOM 875 O O . ARG A 1 106 ? 6.103 -8.267 -22.816 1.00 93.81 106 ARG A O 1
ATOM 882 N N . LYS A 1 107 ? 6.017 -6.477 -21.458 1.00 94.81 107 LYS A N 1
ATOM 883 C CA . LYS A 1 107 ? 7.401 -6.058 -21.709 1.00 94.81 107 LYS A CA 1
ATOM 884 C C . LYS A 1 107 ? 8.406 -7.056 -21.131 1.00 94.81 107 LYS A C 1
ATOM 886 O O . LYS A 1 107 ? 9.306 -7.458 -21.856 1.00 94.81 107 LYS A O 1
ATOM 891 N N . ILE A 1 108 ? 8.199 -7.511 -19.895 1.00 93.69 108 ILE A N 1
ATOM 892 C CA . ILE A 1 108 ? 9.028 -8.542 -19.251 1.00 93.69 108 ILE A CA 1
ATOM 893 C C . ILE A 1 108 ? 8.999 -9.843 -20.063 1.00 93.69 108 ILE A C 1
ATOM 895 O O . ILE A 1 108 ? 10.047 -10.412 -20.340 1.00 93.69 108 ILE A O 1
ATOM 899 N N . ALA A 1 109 ? 7.818 -10.289 -20.499 1.00 91.75 109 ALA A N 1
ATOM 900 C CA . ALA A 1 109 ? 7.665 -11.519 -21.275 1.00 91.75 109 ALA A CA 1
ATOM 901 C C . ALA A 1 109 ? 8.260 -11.435 -22.694 1.00 91.75 109 ALA A C 1
ATOM 903 O O . ALA A 1 109 ? 8.608 -12.459 -23.277 1.00 91.75 109 ALA A O 1
ATOM 904 N N . SER A 1 110 ? 8.349 -10.227 -23.263 1.00 90.69 110 SER A N 1
ATOM 905 C CA . SER A 1 110 ? 8.885 -10.002 -24.614 1.00 90.69 110 SER A CA 1
ATOM 906 C C . SER A 1 110 ? 10.394 -9.784 -24.633 1.00 90.69 110 SER A C 1
ATOM 908 O O . SER A 1 110 ? 10.991 -9.799 -25.711 1.00 90.69 110 SER A O 1
ATOM 910 N N . GLU A 1 111 ? 11.019 -9.539 -23.481 1.00 88.19 111 GLU A N 1
ATOM 911 C CA . GLU A 1 111 ? 12.465 -9.415 -23.430 1.00 88.19 111 GLU A CA 1
ATOM 912 C C . GLU A 1 111 ? 13.095 -10.788 -23.659 1.00 88.19 111 GLU A C 1
ATOM 914 O O . GLU A 1 111 ? 12.786 -11.737 -22.932 1.00 88.19 111 GLU A O 1
ATOM 919 N N . PRO A 1 112 ? 13.969 -10.932 -24.673 1.00 76.31 112 PRO A N 1
ATOM 920 C CA . PRO A 1 112 ? 14.738 -12.149 -24.806 1.00 76.31 112 PRO A CA 1
ATOM 921 C C . PRO A 1 112 ? 15.525 -12.289 -23.512 1.00 76.31 112 PRO A C 1
ATOM 923 O O . PRO A 1 112 ? 16.278 -11.382 -23.156 1.00 76.31 112 PRO A O 1
ATOM 926 N N . VAL A 1 113 ? 15.316 -13.400 -22.801 1.00 65.12 113 VAL A N 1
ATOM 927 C CA . VAL A 1 113 ? 16.165 -13.799 -21.681 1.00 65.12 113 VAL A CA 1
ATOM 928 C C . VAL A 1 113 ? 17.573 -13.827 -22.252 1.00 65.12 113 VAL A C 1
ATOM 930 O O . VAL A 1 113 ? 17.945 -14.770 -22.952 1.00 65.12 113 VAL A O 1
ATOM 933 N N . LEU A 1 114 ? 18.321 -12.741 -22.061 1.00 55.84 114 LEU A N 1
ATOM 934 C CA . LEU A 1 114 ? 19.728 -12.691 -22.392 1.00 55.84 114 LEU A CA 1
ATOM 935 C C . LEU A 1 114 ? 20.333 -13.743 -21.478 1.00 55.84 114 LEU A C 1
ATOM 937 O O . LEU A 1 114 ? 20.449 -13.535 -20.274 1.00 55.84 114 LEU A O 1
ATOM 941 N N . ALA A 1 115 ? 20.570 -14.921 -22.048 1.00 46.09 115 ALA A N 1
ATOM 942 C CA . ALA A 1 115 ? 21.187 -16.048 -21.387 1.00 46.09 115 ALA A CA 1
ATOM 943 C C . ALA A 1 115 ? 22.562 -15.581 -20.897 1.00 46.09 115 ALA A C 1
ATOM 945 O O . ALA A 1 115 ? 23.522 -15.536 -21.661 1.00 46.09 115 ALA A O 1
ATOM 946 N N . GLY A 1 116 ? 22.606 -15.134 -19.647 1.00 45.47 116 GLY A N 1
ATOM 947 C CA . GLY A 1 116 ? 23.745 -14.483 -19.025 1.00 45.47 116 GLY A CA 1
ATOM 948 C C . GLY A 1 116 ? 24.013 -15.123 -17.676 1.00 45.47 116 GLY A C 1
ATOM 949 O O . GLY A 1 116 ? 23.343 -14.815 -16.699 1.00 45.47 116 GLY A O 1
ATOM 950 N N . ASP A 1 117 ? 24.984 -16.032 -17.697 1.00 42.72 117 ASP A N 1
ATOM 951 C CA . ASP A 1 117 ? 25.778 -16.562 -16.590 1.00 42.72 117 ASP A CA 1
ATOM 952 C C . ASP A 1 117 ? 25.056 -17.158 -15.374 1.00 42.72 117 ASP A C 1
ATOM 954 O O . ASP A 1 117 ? 24.794 -16.522 -14.353 1.00 42.72 117 ASP A O 1
ATOM 958 N N . GLY A 1 118 ? 24.909 -18.485 -15.434 1.00 42.09 118 GLY A N 1
ATOM 959 C CA . GLY A 1 118 ? 24.934 -19.329 -14.247 1.00 42.09 118 GLY A CA 1
ATOM 960 C C . GLY A 1 118 ? 26.277 -19.182 -13.530 1.00 42.09 118 GLY A C 1
ATOM 961 O O . GLY A 1 118 ? 27.206 -19.957 -13.756 1.00 42.09 118 GLY A O 1
ATOM 962 N N . GLY A 1 119 ? 26.363 -18.182 -12.655 1.00 38.94 119 GLY A N 1
ATOM 963 C CA . GLY A 1 119 ? 27.445 -18.000 -11.699 1.00 38.94 119 GLY A CA 1
ATOM 964 C C . GLY A 1 119 ? 27.486 -19.162 -10.714 1.00 38.94 119 GLY A C 1
ATOM 965 O O . GLY A 1 119 ? 26.829 -19.151 -9.675 1.00 38.94 119 GLY A O 1
ATOM 966 N N . SER A 1 120 ? 28.274 -20.176 -11.065 1.00 36.06 120 SER A N 1
ATOM 967 C CA . SER A 1 120 ? 28.783 -21.202 -10.164 1.00 36.06 120 SER A CA 1
ATOM 968 C C . SER A 1 120 ? 29.363 -20.548 -8.910 1.00 36.06 120 SER A C 1
ATOM 970 O O . SER A 1 120 ? 30.286 -19.739 -8.986 1.00 36.06 120 SER A O 1
ATOM 972 N N . VAL A 1 121 ? 28.832 -20.943 -7.756 1.00 40.56 121 VAL A N 1
ATOM 973 C CA . VAL A 1 121 ? 29.305 -20.581 -6.419 1.00 40.56 121 VAL A CA 1
ATOM 974 C C . VAL A 1 121 ? 30.755 -21.051 -6.257 1.00 40.56 121 VAL A C 1
ATOM 976 O O . VAL A 1 121 ? 31.027 -22.208 -5.944 1.00 40.56 121 VAL A O 1
ATOM 979 N N . GLY A 1 122 ? 31.695 -20.146 -6.521 1.00 35.09 122 GLY A N 1
ATOM 980 C CA . GLY A 1 122 ? 33.110 -20.280 -6.203 1.00 35.09 122 GLY A CA 1
ATOM 981 C C . GLY A 1 122 ? 33.379 -19.703 -4.818 1.00 35.09 122 GLY A C 1
ATOM 982 O O . GLY A 1 122 ? 33.124 -18.531 -4.555 1.00 35.09 122 GLY A O 1
ATOM 983 N N . ALA A 1 123 ? 33.866 -20.553 -3.925 1.00 37.53 123 ALA A N 1
ATOM 984 C CA . ALA A 1 123 ? 34.198 -20.217 -2.555 1.00 37.53 123 ALA A CA 1
ATOM 985 C C . ALA A 1 123 ? 35.370 -19.220 -2.432 1.00 37.53 123 ALA A C 1
ATOM 987 O O . ALA A 1 123 ? 36.365 -19.320 -3.143 1.00 37.53 123 ALA A O 1
ATOM 988 N N . SER A 1 124 ? 35.289 -18.413 -1.367 1.00 33.91 124 SER A N 1
ATOM 989 C CA . SER A 1 124 ? 36.410 -17.930 -0.546 1.00 33.91 124 SER A CA 1
ATOM 990 C C . SER A 1 124 ? 37.244 -16.745 -1.067 1.00 33.91 124 SER A C 1
ATOM 992 O O . SER A 1 124 ? 38.140 -16.918 -1.884 1.00 33.91 124 SER A O 1
ATOM 994 N N . LYS A 1 125 ? 37.127 -15.580 -0.414 1.00 35.81 125 LYS A N 1
ATOM 995 C CA . LYS A 1 125 ? 38.049 -15.171 0.668 1.00 35.81 125 LYS A CA 1
ATOM 996 C C . LYS A 1 125 ? 37.707 -13.792 1.242 1.00 35.81 125 LYS A C 1
ATOM 998 O O . LYS A 1 125 ? 37.493 -12.820 0.532 1.00 35.81 125 LYS A O 1
ATOM 1003 N N . THR A 1 126 ? 37.697 -13.788 2.566 1.00 38.03 126 THR A N 1
ATOM 1004 C CA . THR A 1 126 ? 37.826 -12.692 3.522 1.00 38.03 126 THR A CA 1
ATOM 1005 C C . THR A 1 126 ? 38.966 -11.740 3.163 1.00 38.03 126 THR A C 1
ATOM 1007 O O . THR A 1 126 ? 40.063 -12.228 2.920 1.00 38.03 126 THR A O 1
ATOM 1010 N N . GLU A 1 127 ? 38.718 -10.427 3.203 1.00 37.97 127 GLU A N 1
ATOM 1011 C CA . GLU A 1 127 ? 39.599 -9.406 3.803 1.00 37.97 127 GLU A CA 1
ATOM 1012 C C . GLU A 1 127 ? 38.955 -8.001 3.712 1.00 37.97 127 GLU A C 1
ATOM 1014 O O . GLU A 1 127 ? 38.513 -7.542 2.664 1.00 37.97 127 GLU A O 1
ATOM 1019 N N . SER A 1 128 ? 38.868 -7.342 4.866 1.00 34.81 128 SER A N 1
ATOM 1020 C CA . SER A 1 128 ? 38.793 -5.883 5.085 1.00 34.81 128 SER A CA 1
ATOM 1021 C C . SER A 1 128 ? 40.136 -5.487 5.753 1.00 34.81 128 SER A C 1
ATOM 1023 O O . SER A 1 128 ? 40.802 -6.426 6.206 1.00 34.81 128 SER A O 1
ATOM 1025 N N . PRO A 1 129 ? 40.551 -4.206 5.932 1.00 52.91 129 PRO A N 1
ATOM 1026 C CA . PRO A 1 129 ? 39.722 -2.990 6.020 1.00 52.91 129 PRO A CA 1
ATOM 1027 C C . PRO A 1 129 ? 40.357 -1.661 5.498 1.00 52.91 129 PRO A C 1
ATOM 1029 O O . PRO A 1 129 ? 41.448 -1.641 4.941 1.00 52.91 129 PRO A O 1
ATOM 1032 N N . ASP A 1 130 ? 39.630 -0.564 5.770 1.00 36.25 130 ASP A N 1
ATOM 1033 C CA . ASP A 1 130 ? 40.064 0.835 5.984 1.00 36.25 130 ASP A CA 1
ATOM 1034 C C . ASP A 1 130 ? 40.478 1.733 4.798 1.00 36.25 130 ASP A C 1
ATOM 1036 O O . ASP A 1 130 ? 41.565 1.619 4.245 1.00 36.25 130 ASP A O 1
ATOM 1040 N N . HIS A 1 131 ? 39.647 2.739 4.473 1.00 38.66 131 HIS A N 1
ATOM 1041 C CA . HIS A 1 131 ? 39.799 4.133 4.950 1.00 38.66 131 HIS A CA 1
ATOM 1042 C C . HIS A 1 131 ? 38.859 5.117 4.207 1.00 38.66 131 HIS A C 1
ATOM 1044 O O . HIS A 1 131 ? 38.798 5.151 2.982 1.00 38.66 131 HIS A O 1
ATOM 1050 N N . ALA A 1 132 ? 38.164 5.962 4.979 1.00 37.91 132 ALA A N 1
ATOM 1051 C CA . ALA A 1 132 ? 37.619 7.275 4.577 1.00 37.91 132 ALA A CA 1
ATOM 1052 C C . ALA A 1 132 ? 38.781 8.318 4.505 1.00 37.91 132 ALA A C 1
ATOM 1054 O O . ALA A 1 132 ? 39.850 7.964 5.016 1.00 37.91 132 ALA A O 1
ATOM 1055 N N . PRO A 1 133 ? 38.658 9.576 3.988 1.00 52.03 133 PRO A N 1
ATOM 1056 C CA . PRO A 1 133 ? 37.549 10.512 4.263 1.00 52.03 133 PRO A CA 1
ATOM 1057 C C . PRO A 1 133 ? 37.181 11.572 3.177 1.00 52.03 133 PRO A C 1
ATOM 1059 O O . PRO A 1 133 ? 37.837 11.717 2.155 1.00 52.03 133 PRO A O 1
ATOM 1062 N N . ASP A 1 134 ? 36.116 12.327 3.499 1.00 35.09 134 ASP A N 1
ATOM 1063 C CA . ASP A 1 134 ? 35.824 13.753 3.226 1.00 35.09 134 ASP A CA 1
ATOM 1064 C C . ASP A 1 134 ? 35.873 14.357 1.802 1.00 35.09 134 ASP A C 1
ATOM 1066 O O . ASP A 1 134 ? 36.929 14.483 1.195 1.00 35.09 134 ASP A O 1
ATOM 1070 N N . ALA A 1 135 ? 34.752 14.964 1.362 1.00 34.47 135 ALA A N 1
ATOM 1071 C CA . ALA A 1 135 ? 34.563 16.433 1.374 1.00 34.47 135 ALA A CA 1
ATOM 1072 C C . ALA A 1 135 ? 33.361 16.937 0.525 1.00 34.47 135 ALA A C 1
ATOM 1074 O O . ALA A 1 135 ? 33.240 16.649 -0.657 1.00 34.47 135 ALA A O 1
ATOM 1075 N N . LYS A 1 136 ? 32.533 17.776 1.172 1.00 35.44 136 LYS A N 1
ATOM 1076 C CA . LYS A 1 136 ? 31.892 19.047 0.739 1.00 35.44 136 LYS A CA 1
ATOM 1077 C C . LYS A 1 136 ? 31.560 19.300 -0.749 1.00 35.44 136 LYS A C 1
ATOM 1079 O O . LYS A 1 136 ? 32.471 19.371 -1.558 1.00 35.44 136 LYS A O 1
ATOM 1084 N N . HIS A 1 137 ? 30.310 19.707 -1.014 1.00 35.81 137 HIS A N 1
ATOM 1085 C CA . HIS A 1 137 ? 29.818 20.857 -1.829 1.00 35.81 137 HIS A CA 1
ATOM 1086 C C . HIS A 1 137 ? 28.268 20.799 -1.736 1.00 35.81 137 HIS A C 1
ATOM 1088 O O . HIS A 1 137 ? 27.721 19.707 -1.793 1.00 35.81 137 HIS A O 1
ATOM 1094 N N . GLY A 1 138 ? 27.458 21.826 -1.457 1.00 30.38 138 GLY A N 1
ATOM 1095 C CA . GLY A 1 138 ? 27.481 23.237 -1.843 1.00 30.38 138 GLY A CA 1
ATOM 1096 C C . GLY A 1 138 ? 26.372 23.468 -2.886 1.00 30.38 138 GLY A C 1
ATOM 1097 O O . GLY A 1 138 ? 26.507 22.957 -3.991 1.00 30.38 138 GLY A O 1
ATOM 1098 N N . GLY A 1 139 ? 25.291 24.199 -2.567 1.00 29.77 139 GLY A N 1
ATOM 1099 C CA . GLY A 1 139 ? 24.296 24.595 -3.581 1.00 29.77 139 GLY A CA 1
ATOM 1100 C C . GLY A 1 139 ? 22.913 24.992 -3.061 1.00 29.77 139 GLY A C 1
ATOM 1101 O O . GLY A 1 139 ? 21.988 24.189 -3.065 1.00 29.77 139 GLY A O 1
ATOM 1102 N N . GLU A 1 140 ? 22.779 26.250 -2.648 1.00 32.28 140 GLU A N 1
ATOM 1103 C CA . GLU A 1 140 ? 21.519 26.941 -2.371 1.00 32.28 140 GLU A CA 1
ATOM 1104 C C . GLU A 1 140 ? 20.798 27.397 -3.660 1.00 32.28 140 GLU A C 1
ATOM 1106 O O . GLU A 1 140 ? 21.427 27.835 -4.617 1.00 32.28 140 GLU A O 1
ATOM 1111 N N . THR A 1 141 ? 19.460 27.383 -3.595 1.00 30.38 141 THR A N 1
ATOM 1112 C CA . THR A 1 141 ? 18.493 28.381 -4.114 1.00 30.38 141 THR A CA 1
ATOM 1113 C C . THR A 1 141 ? 18.474 28.788 -5.596 1.00 30.38 141 THR A C 1
ATOM 1115 O O . THR A 1 141 ? 19.406 29.378 -6.128 1.00 30.38 141 THR A O 1
ATOM 1118 N N . GLY A 1 142 ? 17.288 28.678 -6.204 1.00 29.34 142 GLY A N 1
ATOM 1119 C CA . GLY A 1 142 ? 16.967 29.321 -7.479 1.00 29.34 142 GLY A CA 1
ATOM 1120 C C . GLY A 1 142 ? 15.483 29.213 -7.813 1.00 29.34 142 GLY A C 1
ATOM 1121 O O . GLY A 1 142 ? 15.010 28.173 -8.250 1.00 29.34 142 GLY A O 1
ATOM 1122 N N . ARG A 1 143 ? 14.746 30.286 -7.536 1.00 33.38 143 ARG A N 1
ATOM 1123 C CA . ARG A 1 143 ? 13.290 30.444 -7.628 1.00 33.38 143 ARG A CA 1
ATOM 1124 C C . ARG A 1 143 ? 12.907 31.053 -8.992 1.00 33.38 143 ARG A C 1
ATOM 1126 O O . ARG A 1 143 ? 13.733 31.707 -9.616 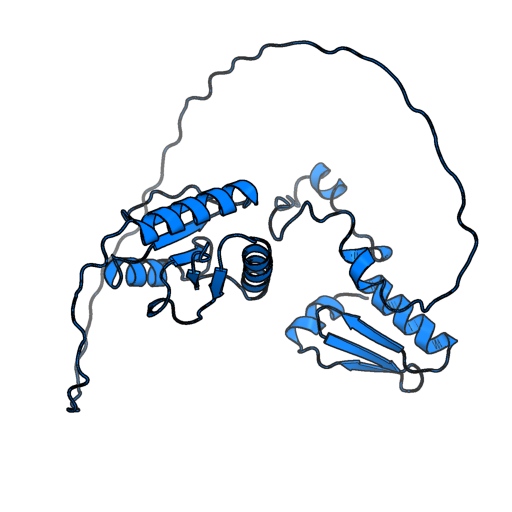1.00 33.38 143 ARG A O 1
ATOM 1133 N N . GLU A 1 144 ? 11.613 30.953 -9.323 1.00 31.58 144 GLU A N 1
ATOM 1134 C CA . GLU A 1 144 ? 10.868 31.688 -10.375 1.00 31.58 144 GLU A CA 1
ATOM 1135 C C . GLU A 1 144 ? 10.937 31.090 -11.812 1.00 31.58 144 GLU A C 1
ATOM 1137 O O . GLU A 1 144 ? 11.973 30.598 -12.224 1.00 31.58 144 GLU A O 1
ATOM 1142 N N . LYS A 1 145 ? 9.903 31.053 -12.675 1.00 33.44 145 LYS A N 1
ATOM 1143 C CA . LYS A 1 145 ? 8.688 31.872 -12.850 1.00 33.44 145 LYS A CA 1
ATOM 1144 C C . LYS A 1 145 ? 7.530 31.072 -13.469 1.00 33.44 145 LYS A C 1
ATOM 1146 O O . LYS A 1 145 ? 7.707 30.285 -14.390 1.00 33.44 145 LYS A O 1
ATOM 1151 N N . PHE A 1 146 ? 6.327 31.409 -13.007 1.00 28.73 146 PHE A N 1
ATOM 1152 C CA . PHE A 1 146 ? 5.050 31.270 -13.708 1.00 28.73 146 PHE A CA 1
ATOM 1153 C C . PHE A 1 146 ? 5.061 31.998 -15.067 1.00 28.73 146 PHE A C 1
ATOM 1155 O O . PHE A 1 146 ? 5.546 33.125 -15.143 1.00 28.73 146 PHE A O 1
ATOM 1162 N N . SER A 1 147 ? 4.393 31.454 -16.090 1.00 27.22 147 SER A N 1
ATOM 1163 C CA . SER A 1 147 ? 3.236 32.125 -16.720 1.00 27.22 147 SER A CA 1
ATOM 1164 C C . SER A 1 147 ? 2.655 31.361 -17.921 1.00 27.22 147 SER A C 1
ATOM 1166 O O . SER A 1 147 ? 3.366 30.885 -18.793 1.00 27.22 147 SER A O 1
ATOM 1168 N N . ALA A 1 148 ? 1.318 31.359 -17.943 1.00 27.91 148 ALA A N 1
ATOM 1169 C CA . ALA A 1 148 ? 0.433 31.399 -19.107 1.00 27.91 148 ALA A CA 1
ATOM 1170 C C . ALA A 1 148 ? 0.409 30.216 -20.094 1.00 27.91 148 ALA A C 1
ATOM 1172 O O . ALA A 1 148 ? 1.258 30.106 -20.965 1.00 27.91 148 ALA A O 1
ATOM 1173 N N . LEU A 1 149 ? -0.706 29.468 -20.086 1.00 29.69 149 LEU A N 1
ATOM 1174 C CA . LEU A 1 149 ? -1.633 29.383 -21.232 1.00 29.69 149 LEU A CA 1
ATOM 1175 C C . LEU A 1 149 ? -2.826 28.467 -20.901 1.00 29.69 149 LEU A C 1
ATOM 1177 O O . LEU A 1 149 ? -2.876 27.305 -21.281 1.00 29.69 149 LEU A O 1
ATOM 1181 N N . PHE A 1 150 ? -3.839 29.024 -20.233 1.00 28.72 150 PHE A N 1
ATOM 1182 C CA . PHE A 1 150 ? -5.196 28.477 -20.271 1.00 28.72 150 PHE A CA 1
ATOM 1183 C C . PHE A 1 150 ? -6.074 29.423 -21.084 1.00 28.72 150 PHE A C 1
ATOM 1185 O O . PHE A 1 150 ? -6.409 30.524 -20.644 1.00 28.72 150 PHE A O 1
ATOM 1192 N N . ARG A 1 151 ? -6.446 28.991 -22.294 1.00 33.38 151 ARG A N 1
ATOM 1193 C CA . ARG A 1 151 ? -7.454 29.651 -23.126 1.00 33.38 151 ARG A CA 1
ATOM 1194 C C . ARG A 1 151 ? -8.682 28.747 -23.232 1.00 33.38 151 ARG A C 1
ATOM 1196 O O . ARG A 1 151 ? -8.688 27.727 -23.904 1.00 33.38 151 ARG A O 1
ATOM 1203 N N . LYS A 1 152 ? -9.706 29.188 -22.507 1.00 31.94 152 LYS A N 1
ATOM 1204 C CA . LYS A 1 152 ? -11.140 28.883 -22.571 1.00 31.94 152 LYS A CA 1
ATOM 1205 C C . LYS A 1 152 ? -11.633 28.491 -23.979 1.00 31.94 152 LYS A C 1
ATOM 1207 O O . LYS A 1 152 ? -11.454 29.276 -24.911 1.00 31.94 152 LYS A O 1
ATOM 1212 N N . LYS A 1 153 ? -12.436 27.425 -24.088 1.00 32.09 153 LYS A N 1
ATOM 1213 C CA . LYS A 1 153 ? -13.702 27.501 -24.839 1.00 32.09 153 LYS A CA 1
ATOM 1214 C C . LYS A 1 153 ? -14.725 26.469 -24.366 1.00 32.09 153 LYS A C 1
ATOM 1216 O O . LYS A 1 153 ? -14.426 25.292 -24.229 1.00 32.09 153 LYS A O 1
ATOM 1221 N N . ALA A 1 154 ? -15.917 26.991 -24.102 1.00 29.67 154 ALA A N 1
ATOM 1222 C CA . ALA A 1 154 ? -17.127 26.299 -23.701 1.00 29.67 154 ALA A CA 1
ATOM 1223 C C . ALA A 1 154 ? -18.043 26.046 -24.910 1.00 29.67 154 ALA A C 1
ATOM 1225 O O . ALA A 1 154 ? -17.946 26.741 -25.923 1.00 29.67 154 ALA A O 1
ATOM 1226 N N . GLY A 1 155 ? -18.974 25.114 -24.722 1.00 29.45 155 GLY A N 1
ATOM 1227 C CA . GLY A 1 155 ? -20.137 24.823 -25.563 1.00 29.45 155 GLY A CA 1
ATOM 1228 C C . GLY A 1 155 ? -20.430 23.325 -25.451 1.00 29.45 155 GLY A C 1
ATOM 1229 O O . GLY A 1 155 ? -19.529 22.535 -25.678 1.00 29.45 155 GLY A O 1
ATOM 1230 N N . GLY A 1 156 ? -21.591 22.824 -25.049 1.00 27.77 156 GLY A N 1
ATOM 1231 C CA . GLY A 1 156 ? -22.903 23.410 -24.812 1.00 27.77 156 GLY A CA 1
ATOM 1232 C C . GLY A 1 156 ? -23.946 22.367 -25.235 1.00 27.77 156 GLY A C 1
ATOM 1233 O O . GLY A 1 156 ? -23.866 21.892 -26.357 1.00 27.77 156 GLY A O 1
ATOM 1234 N N . LEU A 1 157 ? -24.904 22.084 -24.339 1.00 28.06 157 LEU A N 1
ATOM 1235 C CA . LEU A 1 157 ? -26.252 21.524 -24.575 1.00 28.06 157 LEU A CA 1
ATOM 1236 C C . LEU A 1 157 ? -26.382 20.079 -25.107 1.00 28.06 157 LEU A C 1
ATOM 1238 O O . LEU A 1 157 ? -26.061 19.798 -26.253 1.00 28.06 157 LEU A O 1
ATOM 1242 N N . ALA A 1 158 ? -27.020 19.194 -24.330 1.00 31.16 158 ALA A N 1
ATOM 1243 C CA . ALA A 1 158 ? -28.473 18.940 -24.403 1.00 31.16 158 ALA A CA 1
ATOM 1244 C C . ALA A 1 158 ? -28.862 17.645 -23.649 1.00 31.16 158 ALA A C 1
ATOM 1246 O O . ALA A 1 158 ? -28.193 16.623 -23.770 1.00 31.16 158 ALA A O 1
ATOM 1247 N N . ALA A 1 159 ? -29.962 17.708 -22.891 1.00 33.22 159 ALA A N 1
ATOM 1248 C CA . ALA A 1 159 ? -30.707 16.555 -22.368 1.00 33.22 159 ALA A CA 1
ATOM 1249 C C . ALA A 1 159 ? -31.563 15.903 -23.483 1.00 33.22 159 ALA A C 1
ATOM 1251 O O . ALA A 1 159 ? -31.714 16.513 -24.549 1.00 33.22 159 ALA A O 1
ATOM 1252 N N . PRO A 1 160 ? -32.142 14.704 -23.261 1.00 40.72 160 PRO A N 1
ATOM 1253 C CA . PRO A 1 160 ? -33.521 14.674 -22.747 1.00 40.72 160 PRO A CA 1
ATOM 1254 C C . PRO A 1 160 ? -33.889 13.506 -21.798 1.00 40.72 160 PRO A C 1
ATOM 1256 O O . PRO A 1 160 ? -33.185 12.504 -21.687 1.00 40.72 160 PRO A O 1
ATOM 1259 N N . ASP A 1 161 ? -35.045 13.701 -21.151 1.00 28.73 161 ASP A N 1
ATOM 1260 C CA . ASP A 1 161 ? -35.897 12.791 -20.361 1.00 28.73 161 ASP A CA 1
ATOM 1261 C C . ASP A 1 161 ? -36.175 11.434 -21.071 1.00 28.73 161 ASP A C 1
ATOM 1263 O O . ASP A 1 161 ? -36.040 11.331 -22.284 1.00 28.73 161 ASP A O 1
ATOM 1267 N N . THR A 1 162 ? -36.655 10.329 -20.477 1.00 31.05 162 THR A N 1
ATOM 1268 C CA . THR A 1 162 ? -37.786 10.158 -19.543 1.00 31.05 162 THR A CA 1
ATOM 1269 C C . THR A 1 162 ? -37.903 8.671 -19.119 1.00 31.05 162 THR A C 1
ATOM 1271 O O . THR A 1 162 ? -37.633 7.790 -19.926 1.00 31.05 162 THR A O 1
ATOM 1274 N N . ALA A 1 163 ? -38.427 8.430 -17.906 1.00 30.06 163 ALA A N 1
ATOM 1275 C CA . ALA A 1 163 ? -39.315 7.330 -17.463 1.00 30.06 163 ALA A CA 1
ATOM 1276 C C . ALA A 1 163 ? -38.935 5.830 -17.604 1.00 30.06 163 ALA A C 1
ATOM 1278 O O . ALA A 1 163 ? -38.851 5.286 -18.696 1.00 30.06 163 ALA A O 1
ATOM 1279 N N . ALA A 1 164 ? -38.940 5.115 -16.464 1.00 31.48 164 ALA A N 1
ATOM 1280 C CA . ALA A 1 164 ? -40.013 4.180 -16.046 1.00 31.48 164 ALA A CA 1
ATOM 1281 C C . ALA A 1 164 ? -39.487 3.065 -15.109 1.00 31.48 164 ALA A C 1
ATOM 1283 O O . ALA A 1 164 ? -38.620 2.278 -15.478 1.00 31.48 164 ALA A O 1
ATOM 1284 N N . GLN A 1 165 ? -40.061 2.966 -13.903 1.00 33.09 165 GLN A N 1
ATOM 1285 C CA . GLN A 1 165 ? -39.991 1.766 -13.054 1.00 33.09 165 GLN A CA 1
ATOM 1286 C C . GLN A 1 165 ? -40.930 0.667 -13.585 1.00 33.09 165 GLN A C 1
ATOM 1288 O O . GLN A 1 165 ? -41.932 0.983 -14.232 1.00 33.09 165 GLN A O 1
ATOM 1293 N N . PRO A 1 166 ? -40.691 -0.605 -13.215 1.00 37.53 166 PRO A N 1
ATOM 1294 C CA . PRO A 1 166 ? -41.645 -1.218 -12.289 1.00 37.53 166 PRO A CA 1
ATOM 1295 C C . PRO A 1 166 ? -41.029 -2.126 -11.210 1.00 37.53 166 PRO A C 1
ATOM 1297 O O . PRO A 1 166 ? -40.041 -2.830 -11.406 1.00 37.53 166 PRO A O 1
ATOM 1300 N N . ASN A 1 167 ? -41.721 -2.120 -10.070 1.00 34.41 167 ASN A N 1
ATOM 1301 C CA . ASN A 1 167 ? -41.636 -3.064 -8.961 1.00 34.41 167 ASN A CA 1
ATOM 1302 C C . ASN A 1 167 ? -41.717 -4.529 -9.412 1.00 34.41 167 ASN A C 1
ATOM 1304 O O . ASN A 1 167 ? -42.597 -4.874 -10.194 1.00 34.41 167 ASN A O 1
ATOM 1308 N N . ASN A 1 168 ? -40.915 -5.400 -8.791 1.00 30.80 168 ASN A N 1
ATOM 1309 C CA . ASN A 1 168 ? -41.276 -6.803 -8.574 1.00 30.80 168 ASN A CA 1
ATOM 1310 C C . ASN A 1 168 ? -40.591 -7.342 -7.309 1.00 30.80 168 ASN A C 1
ATOM 1312 O O . ASN A 1 168 ? -39.436 -7.757 -7.321 1.00 30.80 168 ASN A O 1
ATOM 1316 N N . VAL A 1 169 ? -41.345 -7.325 -6.209 1.00 29.59 169 VAL A N 1
ATOM 1317 C CA . VAL A 1 169 ? -41.058 -8.037 -4.960 1.00 29.59 169 VAL A CA 1
ATOM 1318 C C . VAL A 1 169 ? -41.915 -9.302 -4.947 1.00 29.59 169 VAL A C 1
ATOM 1320 O O . VAL A 1 169 ? -43.132 -9.215 -5.094 1.00 29.59 169 VAL A O 1
ATOM 1323 N N . VAL A 1 170 ? -41.300 -10.462 -4.706 1.00 31.44 170 VAL A N 1
ATOM 1324 C CA . VAL A 1 170 ? -41.988 -11.686 -4.261 1.00 31.44 170 VAL A CA 1
ATOM 1325 C C . VAL A 1 170 ? -41.249 -12.216 -3.023 1.00 31.44 170 VAL A C 1
ATOM 1327 O O . VAL A 1 170 ? -40.017 -12.242 -3.020 1.00 31.44 170 VAL A O 1
ATOM 1330 N N . PRO A 1 171 ? -41.962 -12.583 -1.941 1.00 36.12 171 PRO A N 1
ATOM 1331 C CA . PRO A 1 171 ? -41.372 -12.792 -0.625 1.00 36.12 171 PRO A CA 1
ATOM 1332 C C . PRO A 1 171 ? -40.850 -14.221 -0.446 1.00 36.12 171 PRO A C 1
ATOM 1334 O O . PRO A 1 171 ? -41.471 -15.179 -0.903 1.00 36.12 171 PRO A O 1
ATOM 1337 N N . ILE A 1 172 ? -39.777 -14.380 0.333 1.00 30.78 172 ILE A N 1
ATOM 1338 C CA . ILE A 1 172 ? -39.362 -15.686 0.859 1.00 30.78 172 ILE A CA 1
ATOM 1339 C C . ILE A 1 172 ? -39.433 -15.647 2.385 1.00 30.78 172 ILE A C 1
ATOM 1341 O O . ILE A 1 172 ? -38.646 -14.991 3.066 1.00 30.78 172 ILE A O 1
ATOM 1345 N N . LYS A 1 173 ? -40.416 -16.374 2.921 1.00 29.80 173 LYS A N 1
ATOM 1346 C CA . LYS A 1 173 ? -40.524 -16.699 4.342 1.00 29.80 173 LYS A CA 1
ATOM 1347 C C . LYS A 1 173 ? -39.445 -17.722 4.721 1.00 29.80 173 LYS A C 1
ATOM 1349 O O . LYS A 1 173 ? -39.494 -18.856 4.269 1.00 29.80 173 LYS A O 1
ATOM 1354 N N . GLY A 1 174 ? -38.568 -17.313 5.637 1.00 33.09 174 GLY A N 1
ATOM 1355 C CA . GLY A 1 174 ? -38.152 -18.097 6.805 1.00 33.09 174 GLY A CA 1
ATOM 1356 C C . GLY A 1 174 ? -37.142 -19.236 6.625 1.00 33.09 174 GLY A C 1
ATOM 1357 O O . GLY A 1 174 ? -37.515 -20.346 6.278 1.00 33.09 174 GLY A O 1
ATOM 1358 N N . ALA A 1 175 ? -35.913 -19.010 7.100 1.00 29.53 175 ALA A N 1
ATOM 1359 C CA . ALA A 1 175 ? -35.234 -19.921 8.031 1.00 29.53 175 ALA A CA 1
ATOM 1360 C C . ALA A 1 175 ? -34.084 -19.187 8.747 1.00 29.53 175 ALA A C 1
ATOM 1362 O O . ALA A 1 175 ? -33.181 -18.640 8.119 1.00 29.53 175 ALA A O 1
ATOM 1363 N N . ARG A 1 176 ? -34.129 -19.171 10.084 1.00 42.78 176 ARG A N 1
ATOM 1364 C CA . ARG A 1 176 ? -33.086 -18.637 10.974 1.00 42.78 176 ARG A CA 1
ATOM 1365 C C . ARG A 1 176 ? -31.786 -19.433 10.819 1.00 42.78 176 ARG A C 1
ATOM 1367 O O . ARG A 1 176 ? -31.812 -20.633 11.079 1.00 42.78 176 ARG A O 1
ATOM 1374 N N . LYS A 1 177 ? -30.655 -18.767 10.554 1.00 31.91 177 LYS A N 1
ATOM 1375 C CA . LYS A 1 177 ? -29.312 -19.246 10.934 1.00 31.91 177 LYS A CA 1
ATOM 1376 C C . LYS A 1 177 ? -28.392 -18.079 11.331 1.00 31.91 177 LYS A C 1
ATOM 1378 O O . LYS A 1 177 ? -28.262 -17.113 10.593 1.00 31.91 177 LYS A O 1
ATOM 1383 N N . ALA A 1 178 ? -27.835 -18.225 12.536 1.00 32.41 178 ALA A N 1
ATOM 1384 C CA . ALA A 1 178 ? -26.678 -17.581 13.170 1.00 32.41 178 ALA A CA 1
ATOM 1385 C C . ALA A 1 178 ? -26.231 -16.189 12.672 1.00 32.41 178 ALA A C 1
ATOM 1387 O O . ALA A 1 178 ? -25.601 -16.037 11.628 1.00 32.41 178 ALA A O 1
ATOM 1388 N N . ALA A 1 179 ? -26.474 -15.181 13.511 1.00 43.50 179 ALA A N 1
ATOM 1389 C CA . ALA A 1 179 ? -25.992 -13.817 13.348 1.00 43.50 179 ALA A CA 1
ATOM 1390 C C . ALA A 1 179 ? -24.666 -13.613 14.103 1.00 43.50 179 ALA A C 1
ATOM 1392 O O . ALA A 1 179 ? -24.684 -13.243 15.270 1.00 43.50 179 ALA A O 1
ATOM 1393 N N . THR A 1 180 ? -23.525 -13.826 13.440 1.00 39.47 180 THR A N 1
ATOM 1394 C CA . THR A 1 180 ? -22.200 -13.394 13.952 1.00 39.47 180 THR A CA 1
ATOM 1395 C C . THR A 1 180 ? -21.179 -13.029 12.862 1.00 39.47 180 THR A C 1
ATOM 1397 O O . THR A 1 180 ? -20.033 -12.747 13.178 1.00 39.47 180 THR A O 1
ATOM 1400 N N . ALA A 1 181 ? -21.569 -12.943 11.583 1.00 34.47 181 ALA A N 1
ATOM 1401 C CA . ALA A 1 181 ? -20.629 -12.676 10.479 1.00 34.47 181 ALA A CA 1
ATOM 1402 C C . ALA A 1 181 ? -20.729 -11.268 9.843 1.00 34.47 181 ALA A C 1
ATOM 1404 O O . ALA A 1 181 ? -20.041 -10.991 8.863 1.00 34.47 181 ALA A O 1
ATOM 1405 N N . ASN A 1 182 ? -21.582 -10.369 10.354 1.00 37.62 182 ASN A N 1
ATOM 1406 C CA . ASN A 1 182 ? -21.994 -9.182 9.585 1.00 37.62 182 ASN A CA 1
ATOM 1407 C C . ASN A 1 182 ? -21.340 -7.842 9.962 1.00 37.62 182 ASN A C 1
ATOM 1409 O O . ASN A 1 182 ? -21.485 -6.898 9.193 1.00 37.62 182 ASN A O 1
ATOM 1413 N N . ALA A 1 183 ? -20.577 -7.730 11.055 1.00 42.16 183 ALA A N 1
ATOM 1414 C CA . ALA A 1 183 ? -19.945 -6.448 11.400 1.00 42.16 183 ALA A CA 1
ATOM 1415 C C . ALA A 1 183 ? -18.852 -6.043 10.384 1.00 42.16 183 ALA A C 1
ATOM 1417 O O . ALA A 1 183 ? -18.837 -4.914 9.905 1.00 42.16 183 ALA A O 1
ATOM 1418 N N . GLY A 1 184 ? -18.011 -6.992 9.953 1.00 37.59 184 GLY A N 1
ATOM 1419 C CA . GLY A 1 184 ? -16.982 -6.747 8.930 1.00 37.59 184 GLY A CA 1
ATOM 1420 C C . GLY A 1 184 ? -17.522 -6.579 7.502 1.00 37.59 184 GLY A C 1
ATOM 1421 O O . GLY A 1 184 ? -16.818 -6.063 6.640 1.00 37.59 184 GLY A O 1
ATOM 1422 N N . LYS A 1 185 ? -18.771 -6.993 7.241 1.00 38.38 185 LYS A N 1
ATOM 1423 C CA . LYS A 1 185 ? -19.461 -6.782 5.956 1.00 38.38 185 LYS A CA 1
ATOM 1424 C C . LYS A 1 185 ? -20.154 -5.422 5.885 1.00 38.38 185 LYS A C 1
ATOM 1426 O O . LYS A 1 185 ? -20.167 -4.823 4.820 1.0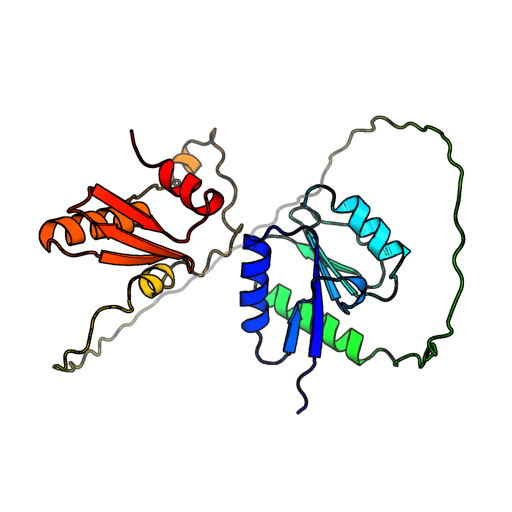0 38.38 185 LYS A O 1
ATOM 1431 N N . LEU A 1 186 ? -20.664 -4.913 7.008 1.00 41.03 186 LEU A N 1
ATOM 1432 C CA . LEU A 1 186 ? -21.262 -3.574 7.090 1.00 41.03 186 LEU A CA 1
ATOM 1433 C C . LEU A 1 186 ? -20.235 -2.447 6.896 1.00 41.03 186 LEU A C 1
ATOM 1435 O O . LEU A 1 186 ? -20.598 -1.372 6.443 1.00 41.03 186 LEU A O 1
ATOM 1439 N N . LEU A 1 187 ? -18.949 -2.706 7.158 1.00 44.41 187 LEU A N 1
ATOM 1440 C CA . LEU A 1 187 ? -17.857 -1.778 6.833 1.00 44.41 187 LEU A CA 1
ATOM 1441 C C . LEU A 1 187 ? -17.356 -1.893 5.378 1.00 44.41 187 LEU A C 1
ATOM 1443 O O . LEU A 1 187 ? -16.565 -1.059 4.950 1.00 44.41 187 LEU A O 1
ATOM 1447 N N . LYS A 1 188 ? -17.794 -2.910 4.618 1.00 44.31 188 LYS A N 1
ATOM 1448 C CA . LYS A 1 188 ? -17.340 -3.190 3.240 1.00 44.31 188 LYS A CA 1
ATOM 1449 C C . LYS A 1 188 ? -18.316 -2.752 2.141 1.00 44.31 188 LYS A C 1
ATOM 1451 O O . LYS A 1 188 ? -17.997 -2.881 0.972 1.00 44.31 188 LYS A O 1
ATOM 1456 N N . ILE A 1 189 ? -19.517 -2.299 2.481 1.00 48.66 189 ILE A N 1
ATOM 1457 C CA . ILE A 1 189 ? -20.613 -2.122 1.519 1.00 48.66 189 ILE A CA 1
ATOM 1458 C C . ILE A 1 189 ? -21.265 -0.784 1.883 1.00 48.66 189 ILE A C 1
ATOM 1460 O O . ILE A 1 189 ? -22.080 -0.738 2.788 1.00 48.66 189 ILE A O 1
ATOM 1464 N N . GLU A 1 190 ? -20.726 0.369 1.493 1.00 42.25 190 GLU A N 1
ATOM 1465 C CA . GLU A 1 190 ? -21.223 1.140 0.335 1.00 42.25 190 GLU A CA 1
ATOM 1466 C C . GLU A 1 190 ? -20.233 2.249 -0.098 1.00 42.25 190 GLU A C 1
ATOM 1468 O O . GLU A 1 190 ? -20.512 2.998 -1.024 1.00 42.25 190 GLU A O 1
ATOM 1473 N N . ASN A 1 191 ? -19.055 2.343 0.536 1.00 41.00 191 ASN A N 1
ATOM 1474 C CA . ASN A 1 191 ? -18.037 3.373 0.264 1.00 41.00 191 ASN A CA 1
ATOM 1475 C C . ASN A 1 191 ? -16.709 2.781 -0.254 1.00 41.00 191 ASN A C 1
ATOM 1477 O O . ASN A 1 191 ? -15.644 3.345 -0.014 1.00 41.00 191 ASN A O 1
ATOM 1481 N N . GLU A 1 192 ? -16.752 1.638 -0.952 1.00 45.84 192 GLU A N 1
ATOM 1482 C CA . GLU A 1 192 ? -15.573 1.045 -1.620 1.00 45.84 192 GLU A CA 1
ATOM 1483 C C . GLU A 1 192 ? -15.010 1.924 -2.757 1.00 45.84 192 GLU A C 1
ATOM 1485 O O . GLU A 1 192 ? -13.929 1.640 -3.265 1.00 45.84 192 GLU A O 1
ATOM 1490 N N . GLU A 1 193 ? -15.693 3.014 -3.127 1.00 44.31 193 GLU A N 1
ATOM 1491 C CA . GLU A 1 193 ? -15.210 3.991 -4.113 1.00 44.31 193 GLU A CA 1
ATOM 1492 C C . GLU A 1 193 ? -14.126 4.940 -3.585 1.00 44.31 193 GLU A C 1
ATOM 1494 O O . GLU A 1 193 ? -13.630 5.753 -4.356 1.00 44.31 193 GLU A O 1
ATOM 1499 N N . TYR A 1 194 ? -13.751 4.856 -2.303 1.00 39.78 194 TYR A N 1
ATOM 1500 C CA . TYR A 1 194 ? -12.660 5.659 -1.753 1.00 39.78 194 TYR A CA 1
ATOM 1501 C C . TYR A 1 194 ? -11.575 4.760 -1.176 1.00 39.78 194 TYR A C 1
ATOM 1503 O O . TYR A 1 194 ? -11.582 4.382 0.001 1.00 39.78 194 TYR A O 1
ATOM 1511 N N . TYR A 1 195 ? -10.620 4.425 -2.036 1.00 42.50 195 TYR A N 1
ATOM 1512 C CA . TYR A 1 195 ? -9.363 3.802 -1.648 1.00 42.50 195 TYR A CA 1
ATOM 1513 C C . TYR A 1 195 ? -8.567 4.759 -0.742 1.00 42.50 195 TYR A C 1
ATOM 1515 O O . TYR A 1 195 ? -8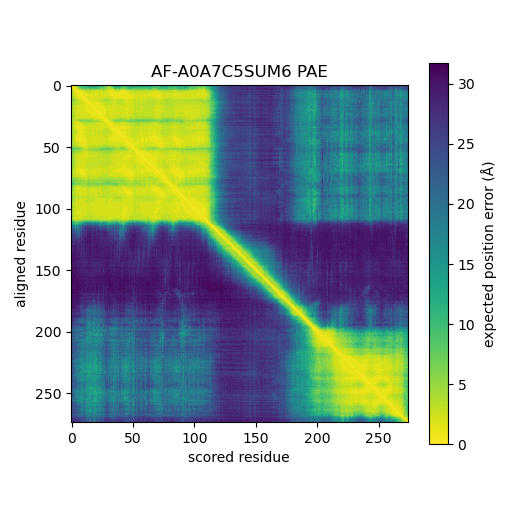.784 5.976 -0.719 1.00 42.50 195 TYR A O 1
ATOM 1523 N N . VAL A 1 196 ? -7.645 4.214 0.054 1.00 40.41 196 VAL A N 1
ATOM 1524 C CA . VAL A 1 196 ? -6.796 4.999 0.964 1.00 40.41 196 VAL A CA 1
ATOM 1525 C C . VAL A 1 196 ? -6.115 6.137 0.183 1.00 40.41 196 VAL A C 1
ATOM 1527 O O . VAL A 1 196 ? -5.326 5.875 -0.717 1.00 40.41 196 VAL A O 1
ATOM 1530 N N . GLY A 1 197 ? -6.431 7.393 0.528 1.00 43.53 197 GLY A N 1
ATOM 1531 C CA . GLY A 1 197 ? -5.822 8.592 -0.069 1.00 43.53 197 GLY A CA 1
ATOM 1532 C C . GLY A 1 197 ? -6.624 9.306 -1.168 1.00 43.53 197 GLY A C 1
ATOM 1533 O O . GLY A 1 197 ? -6.126 10.278 -1.724 1.00 43.53 197 GLY A O 1
ATOM 1534 N N . GLU A 1 198 ? -7.850 8.880 -1.493 1.00 43.22 198 GLU A N 1
ATOM 1535 C CA . GLU A 1 198 ? -8.655 9.543 -2.542 1.00 43.22 198 GLU A CA 1
ATOM 1536 C C . GLU A 1 198 ? -9.473 10.749 -2.062 1.00 43.22 198 GLU A C 1
ATOM 1538 O O . GLU A 1 198 ? -10.012 11.496 -2.882 1.00 43.22 198 GLU A O 1
ATOM 1543 N N . ARG A 1 199 ? -9.566 10.978 -0.747 1.00 54.91 199 ARG A N 1
ATOM 1544 C CA . ARG A 1 199 ? -10.182 12.204 -0.234 1.00 54.91 199 ARG A CA 1
ATOM 1545 C C . ARG A 1 199 ? -9.152 13.335 -0.259 1.00 54.91 199 ARG A C 1
ATOM 1547 O O . ARG A 1 199 ? -8.121 13.179 0.391 1.00 54.91 199 ARG A O 1
ATOM 1554 N N . PRO A 1 200 ? -9.411 14.445 -0.978 1.00 65.12 200 PRO A N 1
ATOM 1555 C CA . PRO A 1 200 ? -8.550 15.617 -0.903 1.00 65.12 200 PRO A CA 1
ATOM 1556 C C . PRO A 1 200 ? -8.483 16.109 0.545 1.00 65.12 200 PRO A C 1
ATOM 1558 O O . PRO A 1 200 ? -9.482 16.032 1.269 1.00 65.12 200 PRO A O 1
ATOM 1561 N N . ASP A 1 201 ? -7.309 16.589 0.956 1.00 76.62 201 ASP A N 1
ATOM 1562 C CA . ASP A 1 201 ? -7.128 17.182 2.279 1.00 76.62 201 ASP A CA 1
ATOM 1563 C C . ASP A 1 201 ? -8.135 18.317 2.490 1.00 76.62 201 ASP A C 1
ATOM 1565 O O . ASP A 1 201 ? -8.431 19.094 1.579 1.00 76.62 201 ASP A O 1
ATOM 1569 N N . VAL A 1 202 ? -8.676 18.393 3.704 1.00 77.81 202 VAL A N 1
ATOM 1570 C CA . VAL A 1 202 ? -9.640 19.428 4.081 1.00 77.81 202 VAL A CA 1
ATOM 1571 C C . VAL A 1 202 ? -8.869 20.686 4.457 1.00 77.81 202 VAL A C 1
ATOM 1573 O O . VAL A 1 202 ? -8.102 20.681 5.422 1.00 77.81 202 VAL A O 1
ATOM 1576 N N . ASP A 1 203 ? -9.113 21.782 3.744 1.00 81.56 203 ASP A N 1
ATOM 1577 C CA . ASP A 1 203 ? -8.615 23.095 4.139 1.00 81.56 203 ASP A CA 1
ATOM 1578 C C . ASP A 1 203 ? -9.379 23.590 5.378 1.00 81.56 203 ASP A C 1
ATOM 1580 O O . ASP A 1 203 ? -10.555 23.952 5.312 1.00 81.56 203 ASP A O 1
ATOM 1584 N N . ALA A 1 204 ? -8.697 23.621 6.526 1.00 85.12 204 ALA A N 1
ATOM 1585 C CA . ALA A 1 204 ? -9.266 24.080 7.792 1.00 85.12 204 ALA A CA 1
ATOM 1586 C C . ALA A 1 204 ? -9.638 25.577 7.797 1.00 85.12 204 ALA A C 1
ATOM 1588 O O . ALA A 1 204 ? -10.317 26.032 8.718 1.00 85.12 204 ALA A O 1
ATOM 1589 N N . SER A 1 205 ? -9.199 26.348 6.798 1.00 89.50 205 SER A N 1
ATOM 1590 C CA . SER A 1 205 ? -9.567 27.754 6.626 1.00 89.50 205 SER A CA 1
ATOM 1591 C C . SER A 1 205 ? -10.808 27.966 5.750 1.00 89.50 205 SER A C 1
ATOM 1593 O O . SER A 1 205 ? -11.362 29.066 5.768 1.00 89.50 205 SER A O 1
ATOM 1595 N N . ASP A 1 206 ? -11.291 26.934 5.043 1.00 90.69 206 ASP A N 1
ATOM 1596 C CA . ASP A 1 206 ? -12.482 26.993 4.188 1.00 90.69 206 ASP A CA 1
ATOM 1597 C C . ASP A 1 206 ? -13.738 26.470 4.926 1.00 90.69 206 ASP A C 1
ATOM 1599 O O . ASP A 1 206 ? -13.913 25.258 5.112 1.00 90.69 206 ASP A O 1
ATOM 1603 N N . PRO A 1 207 ? -14.693 27.348 5.300 1.00 90.25 207 PRO A N 1
ATOM 1604 C CA . PRO A 1 207 ? -15.905 26.942 6.008 1.00 90.25 207 PRO A CA 1
ATOM 1605 C C . PRO A 1 207 ? -16.817 26.006 5.207 1.00 90.25 207 PRO A C 1
ATOM 1607 O O . PRO A 1 207 ? -17.662 25.335 5.802 1.00 90.25 207 PRO A O 1
ATOM 1610 N N . GLN A 1 208 ? -16.717 25.975 3.874 1.00 89.38 208 GLN A N 1
ATOM 1611 C CA . GLN A 1 208 ? -17.515 25.065 3.047 1.00 89.38 208 GLN A CA 1
ATOM 1612 C C . GLN A 1 208 ? -16.959 23.642 3.099 1.00 89.38 208 GLN A C 1
ATOM 1614 O O . GLN A 1 208 ? -17.742 22.699 3.191 1.00 89.38 208 GLN A O 1
ATOM 1619 N N . GLN A 1 209 ? -15.635 23.482 3.125 1.00 86.12 209 GLN A N 1
ATOM 1620 C CA . GLN A 1 209 ? -14.998 22.175 3.309 1.00 86.12 209 GLN A CA 1
ATOM 1621 C C . GLN A 1 209 ? -15.192 21.651 4.732 1.00 86.12 209 GLN A C 1
ATOM 1623 O O . GLN A 1 209 ? -15.494 20.479 4.924 1.00 86.12 209 GLN A O 1
ATOM 1628 N N . LEU A 1 210 ? -15.149 22.517 5.746 1.00 83.88 210 LEU A N 1
ATOM 1629 C CA . LEU A 1 210 ? -15.452 22.101 7.119 1.00 83.88 210 LEU A CA 1
ATOM 1630 C C . LEU A 1 210 ? -16.885 21.573 7.289 1.00 83.88 210 LEU A C 1
ATOM 1632 O O . LEU A 1 210 ? -17.109 20.672 8.091 1.00 83.88 210 LEU A O 1
ATOM 1636 N N . LYS A 1 211 ? -17.857 22.076 6.516 1.00 85.56 211 LYS A N 1
ATOM 1637 C CA . LYS A 1 211 ? -19.240 21.560 6.536 1.00 85.56 211 LYS A CA 1
ATOM 1638 C C . LYS A 1 211 ? -19.374 20.157 5.950 1.00 85.56 211 LYS A C 1
ATOM 1640 O O . LYS A 1 211 ? -20.337 19.469 6.278 1.00 85.56 211 LYS A O 1
ATOM 1645 N N . THR A 1 212 ? -18.458 19.742 5.076 1.00 80.56 212 THR A N 1
ATOM 1646 C CA . THR A 1 212 ? -18.452 18.384 4.514 1.00 80.56 212 THR A CA 1
ATOM 1647 C C . THR A 1 212 ? -17.694 17.399 5.404 1.00 80.56 212 THR A C 1
ATOM 1649 O O . THR A 1 212 ? -17.885 16.188 5.265 1.00 80.56 212 THR A O 1
ATOM 1652 N N . VAL A 1 213 ? -16.897 17.888 6.365 1.00 79.81 213 VAL A N 1
ATOM 1653 C CA . VAL A 1 213 ? -16.316 17.061 7.427 1.00 79.81 213 VAL A CA 1
ATOM 1654 C C . VAL A 1 213 ? -17.421 16.603 8.366 1.00 79.81 213 VAL A C 1
ATOM 1656 O O . VAL A 1 213 ? -17.871 17.315 9.259 1.00 79.81 213 VAL A O 1
ATOM 1659 N N . PHE A 1 214 ? -17.855 15.368 8.161 1.00 76.75 214 PHE A N 1
ATOM 1660 C CA . PHE A 1 214 ? -18.859 14.728 8.988 1.00 76.75 214 PHE A CA 1
ATOM 1661 C C . PHE A 1 214 ? -18.200 13.699 9.906 1.00 76.75 214 PHE A C 1
ATOM 1663 O O . 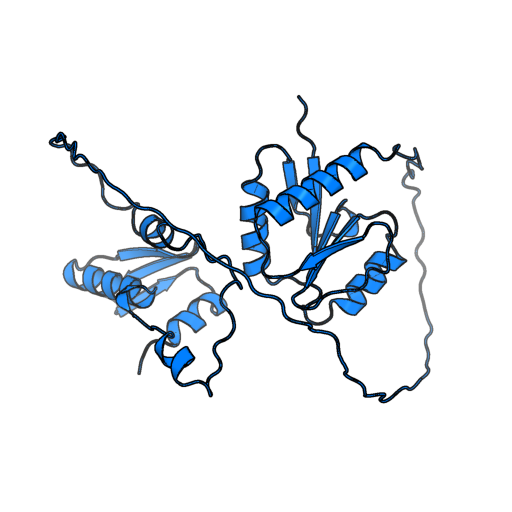PHE A 1 214 ? -17.700 12.671 9.448 1.00 76.75 214 PHE A O 1
ATOM 1670 N N . TYR A 1 215 ? -18.214 13.975 11.210 1.00 77.75 215 TYR A N 1
ATOM 1671 C CA . TYR A 1 215 ? -17.894 12.991 12.238 1.00 77.75 215 TYR A CA 1
ATOM 1672 C C . TYR A 1 215 ? -19.193 12.390 12.773 1.00 77.75 215 TYR A C 1
ATOM 1674 O O . TYR A 1 215 ? -20.001 13.091 13.381 1.00 77.75 215 TYR A O 1
ATOM 1682 N N . SER A 1 216 ? -19.393 11.089 12.564 1.00 78.12 216 SER A N 1
ATOM 1683 C CA . SER A 1 216 ? -20.504 10.352 13.165 1.00 78.12 216 SER A CA 1
ATOM 1684 C C . SER A 1 216 ? -19.962 9.153 13.927 1.00 78.12 216 SER A C 1
ATOM 1686 O O . SER A 1 216 ? -19.599 8.162 13.291 1.00 78.12 216 SER A O 1
ATOM 1688 N N . PRO A 1 217 ? -19.926 9.212 15.273 1.00 76.69 217 PRO A N 1
ATOM 1689 C CA . PRO A 1 217 ? -19.483 8.101 16.115 1.00 76.69 217 PRO A CA 1
ATOM 1690 C C . PRO A 1 217 ? -20.133 6.774 15.722 1.00 76.69 217 PRO A C 1
ATOM 1692 O O . PRO A 1 217 ? -19.448 5.760 15.635 1.00 76.69 217 PRO A O 1
ATOM 1695 N N . LYS A 1 218 ? -21.429 6.836 15.373 1.00 76.81 218 LYS A N 1
ATOM 1696 C CA . LYS A 1 218 ? -22.287 5.710 14.974 1.00 76.81 218 LYS A CA 1
ATOM 1697 C C . LYS A 1 218 ? -21.791 4.928 13.761 1.00 76.81 218 LYS A C 1
ATOM 1699 O O . LYS A 1 218 ? -22.132 3.763 13.600 1.00 76.81 218 LYS A O 1
ATOM 1704 N N . MET A 1 219 ? -21.030 5.578 12.883 1.00 70.12 219 MET A N 1
ATOM 1705 C CA . MET A 1 219 ? -20.469 4.972 11.670 1.00 70.12 219 MET A CA 1
ATOM 1706 C C . MET A 1 219 ? -18.994 4.595 11.833 1.00 70.12 219 MET A C 1
ATOM 1708 O O . MET A 1 219 ? -18.351 4.177 10.872 1.00 70.12 219 MET A O 1
ATOM 1712 N N . LEU A 1 220 ? -18.439 4.766 13.030 1.00 79.19 220 LEU A N 1
ATOM 1713 C CA . LEU A 1 220 ? -17.031 4.556 13.320 1.00 79.19 220 LEU A CA 1
ATOM 1714 C C . LEU A 1 220 ? -16.845 3.400 14.297 1.00 79.19 220 LEU A C 1
ATOM 1716 O O . LEU A 1 220 ? -17.779 2.885 14.910 1.00 79.19 220 LEU A O 1
ATOM 1720 N N . LEU A 1 221 ? -15.584 3.013 14.464 1.00 79.88 221 LEU A N 1
ATOM 1721 C CA . LEU A 1 221 ? -15.182 1.961 15.387 1.00 79.88 221 LEU A CA 1
ATOM 1722 C C . LEU A 1 221 ? -15.598 2.245 16.839 1.00 79.88 221 LEU A C 1
ATOM 1724 O O . LEU A 1 221 ? -15.824 1.310 17.603 1.00 79.88 221 LEU A O 1
ATOM 1728 N N . GLN A 1 222 ? -15.757 3.525 17.186 1.00 82.94 222 GLN A N 1
ATOM 1729 C CA . GLN A 1 222 ? -16.288 3.966 18.470 1.00 82.94 222 GLN A CA 1
ATOM 1730 C C . GLN A 1 222 ? -17.625 3.300 18.809 1.00 82.94 222 GLN A C 1
ATOM 1732 O O . GLN A 1 222 ? -17.728 2.670 19.855 1.00 82.94 222 GLN A O 1
ATOM 1737 N N . GLU A 1 223 ? -18.626 3.393 17.931 1.00 85.88 223 GLU A N 1
ATOM 1738 C CA . GLU A 1 223 ? -19.955 2.821 18.185 1.00 85.88 223 GLU A CA 1
ATOM 1739 C C . GLU A 1 223 ? -19.903 1.306 18.339 1.00 85.88 223 GLU A C 1
ATOM 1741 O O . GLU A 1 223 ? -20.602 0.728 19.168 1.00 85.88 223 GLU A O 1
ATOM 1746 N N . ILE A 1 224 ? -19.055 0.645 17.549 1.00 86.62 224 ILE A N 1
ATOM 1747 C CA . ILE A 1 224 ? -18.894 -0.808 17.606 1.00 86.62 224 ILE A CA 1
ATOM 1748 C C . ILE A 1 224 ? -18.344 -1.214 18.980 1.00 86.62 224 ILE A C 1
ATOM 1750 O O . ILE A 1 224 ? -18.830 -2.177 19.577 1.00 86.62 224 ILE A O 1
ATOM 1754 N N . ILE A 1 225 ? -17.364 -0.467 19.492 1.00 87.88 225 ILE A N 1
ATOM 1755 C CA . ILE A 1 225 ? -16.795 -0.664 20.829 1.00 87.88 225 ILE A CA 1
ATOM 1756 C C . ILE A 1 225 ? -17.843 -0.370 21.910 1.00 87.88 225 ILE A C 1
ATOM 1758 O O . ILE A 1 225 ? -18.025 -1.190 22.808 1.00 87.88 225 ILE A O 1
ATOM 1762 N N . GLU A 1 226 ? -18.564 0.751 21.817 1.00 89.19 226 GLU A N 1
ATOM 1763 C CA . GLU A 1 226 ? -19.624 1.113 22.770 1.00 89.19 226 GLU A CA 1
ATOM 1764 C C . GLU A 1 226 ? -20.714 0.028 22.818 1.00 89.19 226 GLU A C 1
ATOM 1766 O O . GLU A 1 226 ? -21.035 -0.478 23.894 1.00 89.19 226 GLU A O 1
ATOM 1771 N N . THR A 1 227 ? -21.165 -0.450 21.657 1.00 91.69 227 THR A N 1
ATOM 1772 C CA . THR A 1 227 ? -22.126 -1.557 21.533 1.00 91.69 227 THR A CA 1
ATOM 1773 C C . THR A 1 227 ? -21.592 -2.856 22.146 1.00 91.69 227 THR A C 1
ATOM 1775 O O . THR A 1 227 ? -22.345 -3.611 22.765 1.00 91.69 227 THR A O 1
ATOM 1778 N N . ALA A 1 228 ? -20.304 -3.170 21.970 1.00 93.06 228 ALA A N 1
ATOM 1779 C CA . ALA A 1 228 ? -19.696 -4.368 22.552 1.00 93.06 228 ALA A CA 1
ATOM 1780 C C . ALA A 1 228 ? -19.643 -4.286 24.087 1.00 93.06 228 ALA A C 1
ATOM 1782 O O . ALA A 1 228 ? -19.978 -5.262 24.765 1.00 93.06 228 ALA A O 1
ATOM 1783 N N . CYS A 1 229 ? -19.303 -3.114 24.631 1.00 92.38 229 CYS A N 1
ATOM 1784 C CA . CYS A 1 229 ? -19.345 -2.831 26.064 1.00 92.38 229 CYS A CA 1
ATOM 1785 C C . CYS A 1 229 ? -20.765 -2.957 26.633 1.00 92.38 229 CYS A C 1
ATOM 1787 O O . CYS A 1 229 ? -20.956 -3.603 27.664 1.00 92.38 229 CYS A O 1
ATOM 1789 N N . GLU A 1 230 ? -21.763 -2.371 25.968 1.00 94.69 230 GLU A N 1
ATOM 1790 C CA . GLU A 1 230 ? -23.170 -2.459 26.375 1.00 94.69 230 GLU A CA 1
ATOM 1791 C C . GLU A 1 230 ? -23.666 -3.902 26.366 1.00 94.69 230 GLU A C 1
ATOM 1793 O O . GLU A 1 230 ? -24.212 -4.368 27.362 1.00 94.69 230 GLU A O 1
ATOM 1798 N N . LYS A 1 231 ? -23.372 -4.666 25.311 1.00 96.00 231 LYS A N 1
ATOM 1799 C CA . LYS A 1 231 ? -23.725 -6.091 25.250 1.00 96.00 231 LYS A CA 1
ATOM 1800 C C . LYS A 1 231 ? -23.044 -6.919 26.334 1.00 96.00 231 LYS A C 1
ATOM 1802 O O . LYS A 1 231 ? -23.675 -7.817 26.891 1.00 96.00 231 LYS A O 1
ATOM 1807 N N . SER A 1 232 ? -21.773 -6.647 26.634 1.00 96.88 232 SER A N 1
ATOM 1808 C CA . SER A 1 232 ? -21.049 -7.324 27.720 1.00 96.88 232 SER A CA 1
ATOM 1809 C C . SER A 1 232 ? -21.712 -7.034 29.070 1.00 96.88 232 SER A C 1
ATOM 1811 O O . SER A 1 232 ? -21.989 -7.956 29.839 1.00 96.88 232 SER A O 1
ATOM 1813 N N . ARG A 1 233 ? -22.095 -5.772 29.303 1.00 96.12 233 ARG A N 1
ATOM 1814 C CA . ARG A 1 233 ? -22.838 -5.332 30.491 1.00 96.12 233 ARG A CA 1
ATOM 1815 C C . ARG A 1 233 ? -24.206 -5.997 30.617 1.00 96.12 233 ARG A C 1
ATOM 1817 O O . ARG A 1 233 ? -24.520 -6.529 31.674 1.00 96.12 233 ARG A O 1
ATOM 1824 N N . GLU A 1 234 ? -25.015 -5.959 29.564 1.00 97.25 234 GLU A N 1
ATOM 1825 C CA . GLU A 1 234 ? -26.385 -6.485 29.572 1.00 97.25 234 GLU A CA 1
ATOM 1826 C C . GLU A 1 234 ? -26.423 -8.005 29.724 1.00 97.25 234 GLU A C 1
ATOM 1828 O O . GLU A 1 234 ? -27.278 -8.547 30.421 1.00 97.25 234 GLU A O 1
ATOM 1833 N N . SER A 1 235 ? -25.498 -8.705 29.066 1.00 96.69 235 SER A N 1
ATOM 1834 C CA . SER A 1 235 ? -25.467 -10.167 29.084 1.00 96.69 235 SER A CA 1
ATOM 1835 C C . SER A 1 235 ? -24.719 -10.755 30.279 1.00 96.69 235 SER A C 1
ATOM 1837 O O . SER A 1 235 ? -24.892 -11.942 30.563 1.00 96.69 235 SER A O 1
ATOM 1839 N N . GLY A 1 236 ? -23.870 -9.968 30.952 1.00 95.75 236 GLY A N 1
ATOM 1840 C CA . GLY A 1 236 ? -22.955 -10.455 31.986 1.00 95.75 236 GLY A CA 1
ATOM 1841 C C . GLY A 1 236 ? -21.938 -11.475 31.459 1.00 95.75 236 GLY A C 1
ATOM 1842 O O . GLY A 1 236 ? -21.460 -12.315 32.218 1.00 95.75 236 GLY A O 1
ATOM 1843 N N . ARG A 1 237 ? -21.656 -11.465 30.151 1.00 97.00 237 ARG A N 1
ATOM 1844 C CA . ARG A 1 237 ? -20.741 -12.398 29.479 1.00 97.00 237 ARG A CA 1
ATOM 1845 C C . ARG A 1 237 ? -19.646 -11.635 28.755 1.00 97.00 237 ARG A C 1
ATOM 1847 O O . ARG A 1 237 ? -19.866 -10.529 28.270 1.00 97.00 237 ARG A O 1
ATOM 1854 N N . ILE A 1 238 ? -18.495 -12.285 28.602 1.00 97.31 238 ILE A N 1
ATOM 1855 C CA . ILE A 1 238 ? -17.413 -11.766 27.768 1.00 97.31 238 ILE A CA 1
ATOM 1856 C C . ILE A 1 238 ? -17.902 -11.683 26.319 1.00 97.31 238 ILE A C 1
ATOM 1858 O O . ILE A 1 238 ? -18.378 -12.669 25.749 1.00 97.31 238 ILE A O 1
ATOM 1862 N N . VAL A 1 239 ? -17.767 -10.501 25.724 1.00 97.25 239 VAL A N 1
ATOM 1863 C CA . VAL A 1 239 ? -18.055 -10.266 24.306 1.00 97.25 239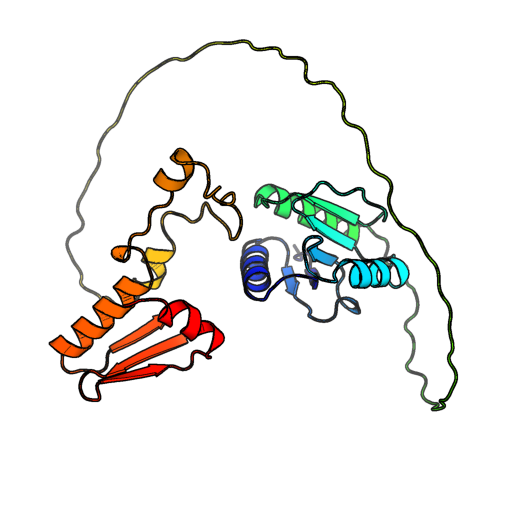 VAL A CA 1
ATOM 1864 C C . VAL A 1 239 ? -16.736 -10.211 23.552 1.00 97.25 239 VAL A C 1
ATOM 1866 O O . VAL A 1 239 ? -15.876 -9.399 23.878 1.00 97.25 239 VAL A O 1
ATOM 1869 N N . GLN A 1 240 ? -16.583 -11.063 22.538 1.00 96.81 240 GLN A N 1
ATOM 1870 C CA . GLN A 1 240 ? -15.455 -11.004 21.611 1.00 96.81 240 GLN A CA 1
ATOM 1871 C C . GLN A 1 240 ? -15.831 -10.174 20.384 1.00 96.81 240 GLN A C 1
ATOM 1873 O O . GLN A 1 240 ? -16.879 -10.383 19.768 1.00 96.81 240 GLN A O 1
ATOM 1878 N N . LEU A 1 241 ? -14.944 -9.265 20.006 1.00 93.25 241 LEU A N 1
ATOM 1879 C CA . LEU A 1 241 ? -15.031 -8.455 18.805 1.00 93.25 241 LEU A CA 1
ATOM 1880 C C . LEU A 1 241 ? -13.736 -8.624 18.009 1.00 93.25 241 LEU A C 1
ATOM 1882 O O . LEU A 1 241 ? -12.651 -8.447 18.554 1.00 93.25 241 LEU A O 1
ATOM 1886 N N . ASN A 1 242 ? -13.851 -8.946 16.723 1.00 89.81 242 ASN A N 1
ATOM 1887 C CA . ASN A 1 242 ? -12.705 -9.026 15.824 1.00 89.81 242 ASN A CA 1
ATOM 1888 C C . ASN A 1 242 ? -12.680 -7.785 14.920 1.00 89.81 242 ASN A C 1
ATOM 1890 O O . ASN A 1 242 ? -13.641 -7.529 14.188 1.00 89.81 242 ASN A O 1
ATOM 1894 N N . ILE A 1 243 ? -11.610 -6.996 15.006 1.00 83.31 243 ILE A N 1
ATOM 1895 C CA . ILE A 1 243 ? -11.434 -5.730 14.285 1.00 83.31 243 ILE A CA 1
ATOM 1896 C C . ILE A 1 243 ? -10.018 -5.704 13.711 1.00 83.31 243 ILE A C 1
ATOM 1898 O O . ILE A 1 243 ? -9.059 -5.842 14.462 1.00 83.31 243 ILE A O 1
ATOM 1902 N N . LEU A 1 244 ? -9.870 -5.477 12.401 1.00 79.88 244 LEU A N 1
ATOM 1903 C CA . LEU A 1 244 ? -8.556 -5.378 11.739 1.00 79.88 244 LEU A CA 1
ATOM 1904 C C . LEU A 1 244 ? -7.629 -6.574 12.051 1.00 79.88 244 LEU A C 1
ATOM 1906 O O . LEU A 1 244 ? -6.441 -6.390 12.280 1.00 79.88 244 LEU A O 1
ATOM 1910 N N . ASN A 1 245 ? -8.174 -7.796 12.084 1.00 82.88 245 ASN A N 1
ATOM 1911 C CA . ASN A 1 245 ? -7.458 -9.029 12.456 1.00 82.88 245 ASN A CA 1
ATOM 1912 C C . ASN A 1 245 ? -6.928 -9.060 13.903 1.00 82.88 245 ASN A C 1
ATOM 1914 O O . ASN A 1 245 ? -6.105 -9.908 14.247 1.00 82.88 245 ASN A O 1
ATOM 1918 N N . HIS A 1 246 ? -7.431 -8.175 14.759 1.00 87.06 246 HIS A N 1
ATOM 1919 C CA . HIS A 1 246 ? -7.181 -8.186 16.189 1.00 87.06 246 HIS A CA 1
ATOM 1920 C C . HIS A 1 246 ? -8.439 -8.585 16.947 1.00 87.06 246 HIS A C 1
ATOM 1922 O O . HIS A 1 246 ? -9.551 -8.176 16.605 1.00 87.06 246 HIS A O 1
ATOM 1928 N N . ASP A 1 247 ? -8.250 -9.368 17.999 1.00 94.00 247 ASP A N 1
ATOM 1929 C CA . ASP A 1 247 ? -9.321 -9.758 18.899 1.00 94.00 247 ASP A CA 1
ATOM 1930 C C . ASP A 1 247 ? -9.372 -8.800 20.085 1.00 94.00 247 ASP A C 1
ATOM 1932 O O . ASP A 1 247 ? -8.344 -8.440 20.664 1.00 94.00 247 ASP A O 1
ATOM 1936 N N . PHE A 1 248 ? -10.585 -8.406 20.454 1.00 94.50 248 PHE A N 1
ATOM 1937 C CA . PHE A 1 248 ? -10.899 -7.617 21.635 1.00 94.50 248 PHE A CA 1
ATOM 1938 C C . PHE A 1 248 ? -11.927 -8.383 22.464 1.00 94.50 248 PHE A C 1
ATOM 1940 O O . PHE A 1 248 ? -12.997 -8.730 21.964 1.00 94.50 248 PHE A O 1
ATOM 1947 N N . TYR A 1 249 ? -11.613 -8.639 23.729 1.00 96.94 249 TYR A N 1
ATOM 1948 C CA . TYR A 1 249 ? -12.484 -9.327 24.676 1.00 96.94 249 TYR A CA 1
ATOM 1949 C C . TYR A 1 249 ? -12.941 -8.333 25.736 1.00 96.94 249 TYR A C 1
ATOM 1951 O O . TYR A 1 249 ? -12.130 -7.850 26.524 1.00 96.94 249 TYR A O 1
ATOM 1959 N N . PHE A 1 250 ? -14.233 -8.026 25.739 1.00 96.12 250 PHE A N 1
ATOM 1960 C CA . PHE A 1 250 ? -14.859 -7.070 26.644 1.00 96.12 250 PHE A CA 1
ATOM 1961 C C . PHE A 1 250 ? -15.428 -7.801 27.854 1.00 96.12 250 PHE A C 1
ATOM 1963 O O . PHE A 1 250 ? -16.456 -8.479 27.741 1.00 96.12 250 PHE A O 1
ATOM 1970 N N . ASP A 1 251 ? -14.774 -7.643 29.001 1.00 96.75 251 ASP A N 1
ATOM 1971 C CA . ASP A 1 251 ? -15.190 -8.217 30.276 1.00 96.75 251 ASP A CA 1
ATOM 1972 C C . ASP A 1 251 ? -15.748 -7.124 31.195 1.00 96.75 251 ASP A C 1
ATOM 1974 O O . ASP A 1 251 ? -15.014 -6.374 31.849 1.00 96.75 251 ASP A O 1
ATOM 1978 N N . PHE A 1 252 ? -17.078 -7.031 31.242 1.00 95.00 252 PHE A N 1
ATOM 1979 C CA . PHE A 1 252 ? -17.753 -6.086 32.123 1.00 95.00 252 PHE A CA 1
ATOM 1980 C C . PHE A 1 252 ? -17.605 -6.451 33.609 1.00 95.00 252 PHE A C 1
ATOM 1982 O O . PHE A 1 252 ? -17.639 -5.557 34.451 1.00 95.00 252 PHE A O 1
ATOM 1989 N N . SER A 1 253 ? -17.413 -7.725 33.959 1.00 94.94 253 SER A N 1
ATOM 1990 C CA . SER A 1 253 ? -17.258 -8.127 35.362 1.00 94.94 253 SER A CA 1
ATOM 1991 C C . SER A 1 253 ? -15.943 -7.617 35.951 1.00 94.94 253 SER A C 1
ATOM 1993 O O . SER A 1 253 ? -15.922 -7.117 37.074 1.00 94.94 253 SER A O 1
ATOM 1995 N N . GLU A 1 254 ? -14.872 -7.640 35.156 1.00 96.38 254 GLU A N 1
ATOM 1996 C CA . GLU A 1 254 ? -13.560 -7.126 35.554 1.00 96.38 254 GLU A CA 1
ATOM 1997 C C . GLU A 1 254 ? -13.344 -5.643 35.227 1.00 96.38 254 GLU A C 1
ATOM 1999 O O . GLU A 1 254 ? -12.346 -5.069 35.662 1.00 96.38 254 GLU A O 1
ATOM 2004 N N . GLN A 1 255 ? -14.250 -5.022 34.461 1.00 92.81 255 GLN A N 1
ATOM 2005 C CA . GLN A 1 255 ? -14.053 -3.693 33.863 1.00 92.81 255 GLN A CA 1
ATOM 2006 C C . GLN A 1 255 ? -12.762 -3.626 33.027 1.00 92.81 255 GLN A C 1
ATOM 2008 O O . GLN A 1 255 ? -12.007 -2.653 33.090 1.00 92.81 255 GLN A O 1
ATOM 2013 N N . LYS A 1 256 ? -12.487 -4.677 32.244 1.00 93.88 256 LYS A N 1
ATOM 2014 C CA . LYS A 1 256 ? -11.271 -4.798 31.427 1.00 93.88 256 LYS A CA 1
ATOM 2015 C C . LYS A 1 256 ? -11.583 -5.149 29.980 1.00 93.88 256 LYS A C 1
ATOM 2017 O O . LYS A 1 256 ? -12.571 -5.810 29.668 1.00 93.88 256 LYS A O 1
ATOM 2022 N N . VAL A 1 257 ? -10.678 -4.725 29.101 1.00 92.69 257 VAL A N 1
ATOM 2023 C CA . VAL A 1 257 ? -10.638 -5.148 27.702 1.00 92.69 257 VAL A CA 1
ATOM 2024 C C . VAL A 1 257 ? -9.294 -5.813 27.445 1.00 92.69 257 VAL A C 1
ATOM 2026 O O . VAL A 1 257 ? -8.249 -5.195 27.645 1.00 92.69 257 VAL A O 1
ATOM 2029 N N . TYR A 1 258 ? -9.317 -7.066 27.000 1.00 95.38 258 TYR A N 1
ATOM 2030 C CA . TYR A 1 258 ? -8.116 -7.798 26.598 1.00 95.38 258 TYR A CA 1
ATOM 2031 C C . TYR A 1 258 ? -7.987 -7.752 25.087 1.00 95.38 258 TYR A C 1
ATOM 2033 O O . TYR A 1 258 ? -8.979 -7.909 24.377 1.00 95.38 258 TYR A O 1
ATOM 2041 N N . THR A 1 259 ? -6.776 -7.562 24.576 1.00 94.56 259 THR A N 1
ATOM 2042 C CA . THR A 1 259 ? -6.548 -7.557 23.133 1.00 94.56 259 THR A CA 1
ATOM 2043 C C . THR A 1 259 ? -5.153 -8.045 22.775 1.00 94.56 259 THR A C 1
ATOM 2045 O O . THR A 1 259 ? -4.214 -7.884 23.553 1.00 94.56 259 THR A O 1
ATOM 2048 N N . ASN A 1 260 ? -5.025 -8.643 21.590 1.00 93.00 260 ASN A N 1
ATOM 2049 C CA . ASN A 1 260 ? -3.733 -8.928 20.963 1.00 93.00 260 ASN A CA 1
ATOM 2050 C C . ASN A 1 260 ? -3.221 -7.749 20.110 1.00 93.00 260 ASN A C 1
ATOM 2052 O O . ASN A 1 260 ? -2.162 -7.853 19.492 1.00 93.00 260 ASN A O 1
ATOM 2056 N N . ALA A 1 261 ? -3.969 -6.644 20.045 1.00 89.00 261 ALA A N 1
ATOM 2057 C CA . ALA A 1 261 ? -3.567 -5.438 19.344 1.00 89.00 261 ALA A CA 1
ATOM 2058 C C . ALA A 1 261 ? -2.382 -4.764 20.050 1.00 89.00 261 ALA A C 1
ATOM 2060 O O . ALA A 1 261 ? -2.378 -4.568 21.265 1.00 89.00 261 ALA A O 1
ATOM 2061 N N . GLY A 1 262 ? -1.372 -4.367 19.276 1.00 85.56 262 GLY A N 1
ATOM 2062 C CA . GLY A 1 262 ? -0.251 -3.592 19.798 1.00 85.56 262 GLY A CA 1
ATOM 2063 C C . GLY A 1 262 ? -0.635 -2.134 20.104 1.00 85.56 262 GLY A C 1
ATOM 2064 O O . GLY A 1 262 ? -1.642 -1.629 19.596 1.00 85.56 262 GLY A O 1
ATOM 2065 N N . PRO A 1 263 ? 0.203 -1.389 20.851 1.00 83.00 263 PRO A N 1
ATOM 2066 C CA . PRO A 1 263 ? -0.050 0.017 21.174 1.00 83.00 263 PRO A CA 1
ATOM 2067 C C . PRO A 1 263 ? -0.288 0.918 19.954 1.00 83.00 263 PRO A C 1
ATOM 2069 O O . PRO A 1 263 ? -1.028 1.891 20.053 1.00 83.00 263 PRO A O 1
ATOM 2072 N N . ALA A 1 264 ? 0.315 0.602 18.802 1.00 76.94 264 ALA A N 1
ATOM 2073 C CA . ALA A 1 264 ? 0.128 1.352 17.559 1.00 76.94 264 ALA A CA 1
ATOM 2074 C C . ALA A 1 264 ? -1.316 1.287 17.029 1.00 76.94 264 ALA A C 1
ATOM 2076 O O . ALA A 1 264 ? -1.803 2.263 16.469 1.00 76.94 264 ALA A O 1
ATOM 2077 N N . VAL A 1 265 ? -2.006 0.166 17.253 1.00 78.38 265 VAL A N 1
ATOM 2078 C CA . VAL A 1 265 ? -3.410 -0.032 16.865 1.00 78.38 265 VAL A CA 1
ATOM 2079 C C . VAL A 1 265 ? -4.345 0.550 17.922 1.00 78.38 265 VAL A C 1
ATOM 2081 O O . VAL A 1 265 ? -5.370 1.127 17.582 1.00 78.38 265 VAL A O 1
ATOM 2084 N N . ILE A 1 266 ? -3.976 0.447 19.202 1.00 81.69 266 ILE A N 1
ATOM 2085 C CA . ILE A 1 266 ? -4.794 0.919 20.327 1.00 81.69 266 ILE A CA 1
ATOM 2086 C C . ILE A 1 266 ? -4.802 2.450 20.435 1.00 81.69 266 ILE A C 1
ATOM 2088 O O . ILE A 1 266 ? -5.858 3.040 20.644 1.00 81.69 266 ILE A O 1
ATOM 2092 N N . ARG A 1 267 ? -3.653 3.125 20.285 1.00 76.56 267 ARG A N 1
ATOM 2093 C CA . ARG A 1 267 ? -3.536 4.583 20.503 1.00 76.56 267 ARG A CA 1
ATOM 2094 C C . ARG A 1 267 ? -4.536 5.418 19.690 1.00 76.56 267 ARG A C 1
ATOM 2096 O O . ARG A 1 267 ? -5.154 6.289 20.296 1.00 76.56 267 ARG A O 1
ATOM 2103 N N . PRO A 1 268 ? -4.750 5.165 18.384 1.00 69.31 268 PRO A N 1
ATOM 2104 C CA . PRO A 1 268 ? -5.774 5.869 17.612 1.00 69.31 268 PRO A CA 1
ATOM 2105 C C . PRO A 1 268 ? -7.203 5.648 18.131 1.00 69.31 268 PRO A C 1
ATOM 2107 O O . PRO A 1 268 ? -8.049 6.520 17.968 1.00 69.31 268 PRO A O 1
ATOM 2110 N N . LEU A 1 269 ? -7.475 4.508 18.775 1.00 67.94 269 LEU A N 1
ATOM 2111 C CA . LEU A 1 269 ? -8.779 4.193 19.375 1.00 67.94 269 LEU A CA 1
ATOM 2112 C C . LEU A 1 269 ? -8.977 4.897 20.719 1.00 67.94 269 LEU A C 1
ATOM 2114 O O . LEU A 1 269 ? -10.099 5.227 21.087 1.00 67.94 269 LEU A O 1
ATOM 2118 N N . CYS A 1 270 ? -7.885 5.155 21.441 1.00 64.06 270 CYS A N 1
ATOM 2119 C CA . CYS A 1 270 ? -7.892 5.814 22.746 1.00 64.06 270 CYS A CA 1
ATOM 2120 C C . 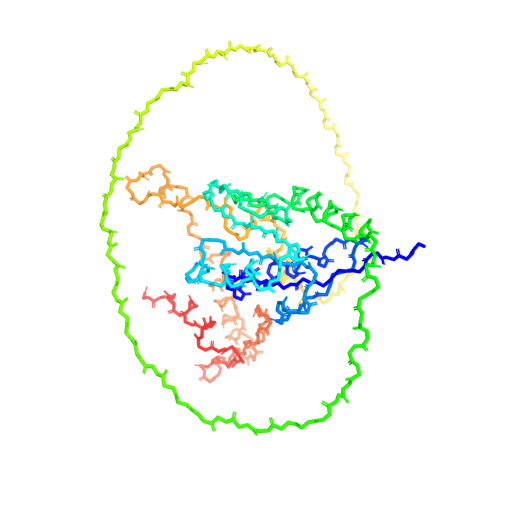CYS A 1 270 ? -8.029 7.340 22.688 1.00 64.06 270 CYS A C 1
ATOM 2122 O O . CYS A 1 270 ? -8.138 7.964 23.737 1.00 64.06 270 CYS A O 1
ATOM 2124 N N . VAL A 1 271 ? -8.056 7.959 21.502 1.00 56.50 271 VAL A N 1
ATOM 2125 C CA . VAL A 1 271 ? -8.322 9.410 21.366 1.00 56.50 271 VAL A CA 1
ATOM 2126 C C . VAL A 1 271 ? -9.810 9.735 21.597 1.00 56.50 271 VAL A C 1
ATOM 2128 O O . VAL A 1 271 ? -10.246 10.880 21.512 1.00 56.50 271 VAL A O 1
ATOM 2131 N N . ILE A 1 272 ? -10.612 8.718 21.909 1.00 50.97 272 ILE A N 1
ATOM 2132 C CA . ILE A 1 272 ? -12.055 8.808 22.039 1.00 50.97 272 ILE A CA 1
ATOM 2133 C C . ILE A 1 272 ? -12.443 8.875 23.523 1.00 50.97 272 ILE A C 1
ATOM 2135 O O . ILE A 1 272 ? -12.685 7.851 24.159 1.00 50.97 272 ILE A O 1
ATOM 2139 N N . ARG A 1 273 ? -12.518 10.124 24.004 1.00 42.66 273 ARG A N 1
ATOM 2140 C CA . ARG A 1 273 ? -13.228 10.696 25.175 1.00 42.66 273 ARG A CA 1
ATOM 2141 C C . ARG A 1 273 ? -12.335 11.432 26.178 1.00 42.66 273 ARG A C 1
ATOM 2143 O O . ARG A 1 273 ? -11.613 10.821 26.960 1.00 42.66 273 ARG A O 1
ATOM 2150 N N . HIS A 1 274 ? -12.556 12.744 26.237 1.00 36.38 274 HIS A N 1
ATOM 2151 C CA . HIS A 1 274 ? -13.139 13.357 27.430 1.00 36.38 274 HIS A CA 1
ATOM 2152 C C . HIS A 1 274 ? -14.599 13.703 27.131 1.00 36.38 274 HIS A C 1
ATOM 2154 O O . HIS A 1 274 ? -14.879 14.018 25.951 1.00 36.38 274 HIS A O 1
#

Mean predicted aligned error: 18.1 Å

Sequence (274 aa):
MSKEHITVAILGVDERSKSAYELFFNSIKHIEYELVDDYRQAQLCLLDRDSYKISQQYETLVSNFPEKYILSISIVPQTLSHDRELYLQKPIKRDVMQSLLEKVCRKIASEPVLAGDGGSVGASKTESPDHAPDAKHGGETGREKFSALFRKKAGGLAAPDTAAQPNNVVPIKGARKAATANAGKLLKIENEEYYVGERPDVDASDPQQLKTVFYSPKMLLQEIIETACEKSRESGRIVQLNILNHDFYFDFSEQKVYTNAGPAVIRPLCVIRH

Foldseek 3Di:
DDAQEFEEEEEQDDPVVVVLVVVLQVVDDRHHYDYDPDCVPGLEYEAEPVHDPSVVVVVCCCVVPLNHAYEYEYCDDDDDPHPNYDYDYPPHDSVVVVVVVVVNSVVVVPDDPPPDDPPDDDDDDDDDDDDDDDDDDDDDDDDDDDDDDDDDDDDDDDDDDDDDDDDDDDDDDDDDDDDDPPPVVLLVPDVPVDDPPPDPDQDPVDPVSVVVPDDDCCNDVNVVVVVLQVCCVVVVDWGWDQDPNKIWTHHPPVRDIDIPDDPVVVVVVVVPDD

Radius of gyration: 27.04 Å; Cα contacts (8 Å, |Δi|>4): 234; chains: 1; bounding box: 82×53×61 Å

Nearest PDB structures (foldseek):
  3cu5-assembly2_A  TM=7.237E-01  e=3.746E-04  Lachnoclostridium phytofermentans ISDg
  2puw-assembly1_B-2  TM=4.740E-01  e=2.381E-02  Candida albicans SC5314
  2cb0-assembly1_A  TM=5.188E-01  e=9.704E-02  Pyrococcus furiosus
  2i1w-assembly1_A  TM=5.240E-01  e=3.956E-01  Listeria monocytogenes EGD-e